Protein AF-A0A524JCZ4-F1 (afdb_monomer_lite)

Foldseek 3Di:
DDDDADPVRVVVVCVVQVNPPVLVVLQVVQVVLQVLLVVLLVVLQVVCPPLVNVLVVLLVWWWAWDDDPVFIWIQIRHDIFTWDCPDVQKTKDKADAPDKDFSDKDQLLVCLVVSCVPVSSVVSCVVFVVLSVCSRRWIKTKMKHAHNPDIKMKMKGKDQDDPDPVCVVQEDEHGDTGRRSVCVVVQWHWYCDDPRMIIIIGIDRMDIGIRIDRGHGDRDPPPPSPDDDDLDDQDDPPQDDPLDLDGPDPVVRVVSLVVSLVVLVVCCVVPNPVSLVVLLVVLAEQEFEDEDPDDQQDADQGPYVVLRPQGGQQSSQQVRRQVNSVVSLVVSCVSCVSSVSSYHYGYPGYDDD

Structure (mmCIF, N/CA/C/O backbone):
data_AF-A0A524JCZ4-F1
#
_entry.id   AF-A0A524JCZ4-F1
#
loop_
_atom_site.group_PDB
_atom_site.id
_atom_site.type_symbol
_atom_site.label_atom_id
_atom_site.label_alt_id
_atom_site.label_comp_id
_atom_site.label_asym_id
_atom_site.label_entity_id
_atom_site.label_seq_id
_atom_site.pdbx_PDB_ins_code
_atom_site.Cartn_x
_atom_site.Cartn_y
_atom_site.Cartn_z
_atom_site.occupancy
_atom_site.B_iso_or_equiv
_atom_site.auth_seq_id
_atom_site.auth_comp_id
_atom_site.auth_asym_id
_atom_site.auth_atom_id
_atom_site.pdbx_PDB_model_num
ATOM 1 N N . MET A 1 1 ? 32.811 -10.542 -4.244 1.00 25.56 1 MET A N 1
ATOM 2 C CA . MET A 1 1 ? 33.638 -9.794 -5.214 1.00 25.56 1 MET A CA 1
ATOM 3 C C . MET A 1 1 ? 33.157 -8.347 -5.189 1.00 25.56 1 MET A C 1
ATOM 5 O O . MET A 1 1 ? 32.001 -8.116 -5.507 1.00 25.56 1 MET A O 1
ATOM 9 N N . LYS A 1 2 ? 33.963 -7.409 -4.674 1.00 20.19 2 LYS A N 1
ATOM 10 C CA . LYS A 1 2 ? 33.642 -5.971 -4.649 1.00 20.19 2 LYS A CA 1
ATOM 11 C C . LYS A 1 2 ? 34.254 -5.364 -5.907 1.00 20.19 2 LYS A C 1
ATOM 13 O O . LYS A 1 2 ? 35.475 -5.312 -6.006 1.00 20.19 2 LYS A O 1
ATOM 18 N N . ILE A 1 3 ? 33.424 -4.978 -6.869 1.00 24.33 3 ILE A N 1
ATOM 19 C CA . ILE A 1 3 ? 33.886 -4.239 -8.044 1.00 24.33 3 ILE A CA 1
ATOM 20 C C . ILE A 1 3 ? 33.882 -2.765 -7.642 1.00 24.33 3 ILE A C 1
ATOM 22 O O . ILE A 1 3 ? 32.831 -2.209 -7.335 1.00 24.33 3 ILE A O 1
ATOM 26 N N . ILE A 1 4 ? 35.069 -2.170 -7.556 1.00 27.44 4 ILE A N 1
ATOM 27 C CA . ILE A 1 4 ? 35.251 -0.737 -7.322 1.00 27.44 4 ILE A CA 1
ATOM 28 C C . ILE A 1 4 ? 35.443 -0.118 -8.703 1.00 27.44 4 ILE A C 1
ATOM 30 O O . ILE A 1 4 ? 36.474 -0.335 -9.335 1.00 27.44 4 ILE A O 1
ATOM 34 N N . VAL A 1 5 ? 34.426 0.589 -9.185 1.00 30.83 5 VAL A N 1
ATOM 35 C CA . VAL A 1 5 ? 34.482 1.353 -10.436 1.00 30.83 5 VAL A CA 1
ATOM 36 C C . VAL A 1 5 ? 34.896 2.776 -10.077 1.00 30.83 5 VAL A C 1
ATOM 38 O O . VAL A 1 5 ? 34.373 3.340 -9.116 1.00 30.83 5 VAL A O 1
ATOM 41 N N . SER A 1 6 ? 35.867 3.345 -10.793 1.00 35.75 6 SER A N 1
ATOM 42 C CA . SER A 1 6 ? 36.262 4.740 -10.569 1.00 35.75 6 SER A CA 1
ATOM 43 C C . SER A 1 6 ? 35.174 5.697 -11.062 1.00 35.75 6 SER A C 1
ATOM 45 O O . SER A 1 6 ? 34.437 5.374 -11.989 1.00 35.75 6 SER A O 1
ATOM 47 N N . GLU A 1 7 ? 35.090 6.889 -10.475 1.00 38.69 7 GLU A N 1
ATOM 48 C CA . GLU A 1 7 ? 34.106 7.927 -10.833 1.00 38.69 7 GLU A CA 1
ATOM 49 C C . GLU A 1 7 ? 34.115 8.235 -12.344 1.00 38.69 7 GLU A C 1
ATOM 51 O O . GLU A 1 7 ? 33.077 8.203 -12.995 1.00 38.69 7 GLU A O 1
ATOM 56 N N . ASN A 1 8 ? 35.307 8.321 -12.944 1.00 41.50 8 ASN A N 1
ATOM 57 C CA . ASN A 1 8 ? 35.495 8.466 -14.395 1.00 41.50 8 ASN A CA 1
ATOM 58 C C . ASN A 1 8 ? 34.988 7.272 -15.232 1.00 41.50 8 ASN A C 1
ATOM 60 O O . ASN A 1 8 ? 34.578 7.441 -16.381 1.00 41.50 8 ASN A O 1
ATOM 64 N N . GLN A 1 9 ? 35.078 6.040 -14.720 1.00 40.00 9 GLN A N 1
ATOM 65 C CA . GLN A 1 9 ? 34.536 4.864 -15.411 1.00 40.00 9 GLN A CA 1
ATOM 66 C C . GLN A 1 9 ? 33.016 4.797 -15.276 1.00 40.00 9 GLN A C 1
ATOM 68 O O . GLN A 1 9 ? 32.346 4.415 -16.232 1.00 40.00 9 GLN A O 1
ATOM 73 N N . PHE A 1 10 ? 32.483 5.212 -14.127 1.00 43.81 10 PHE A N 1
ATOM 74 C CA . PHE A 1 10 ? 31.052 5.342 -13.908 1.00 43.81 10 PHE A CA 1
ATOM 75 C C . PHE A 1 10 ? 30.464 6.390 -14.860 1.00 43.81 10 PHE A C 1
ATOM 77 O O . PHE A 1 10 ? 29.577 6.056 -15.630 1.00 43.81 10 PHE A O 1
ATOM 84 N N . GLU A 1 11 ? 31.036 7.595 -14.939 1.00 44.38 11 GLU A N 1
ATOM 85 C CA . GLU A 1 11 ? 30.614 8.635 -15.893 1.00 44.38 11 GLU A CA 1
ATOM 86 C C . GLU A 1 11 ? 30.618 8.156 -17.351 1.00 44.38 11 GLU A C 1
ATOM 88 O O . GLU A 1 11 ? 29.681 8.429 -18.100 1.00 44.38 11 GLU A O 1
ATOM 93 N N . LYS A 1 12 ? 31.628 7.379 -17.761 1.00 48.09 12 LYS A N 1
ATOM 94 C 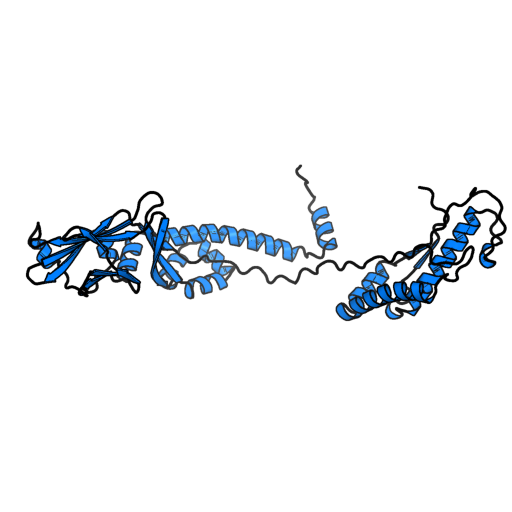CA . LYS A 1 12 ? 31.669 6.800 -19.111 1.00 48.09 12 LYS A CA 1
ATOM 95 C C . LYS A 1 12 ? 30.560 5.778 -19.349 1.00 48.09 12 LYS A C 1
ATOM 97 O O . LYS A 1 12 ? 29.949 5.813 -20.413 1.00 48.09 12 LYS A O 1
ATOM 102 N N . ILE A 1 13 ? 30.276 4.897 -18.391 1.00 46.44 13 ILE A N 1
ATOM 103 C CA . ILE A 1 13 ? 29.162 3.935 -18.491 1.00 46.44 13 ILE A CA 1
ATOM 104 C C . ILE A 1 13 ? 27.827 4.690 -18.595 1.00 46.44 13 ILE A C 1
ATOM 106 O O . ILE A 1 13 ? 27.010 4.389 -19.457 1.00 46.44 13 ILE A O 1
ATOM 110 N N . MET A 1 14 ? 27.670 5.751 -17.807 1.00 43.94 14 MET A N 1
ATOM 111 C CA . MET A 1 14 ? 26.461 6.575 -17.723 1.00 43.94 14 MET A CA 1
ATOM 112 C C . MET A 1 14 ? 26.156 7.325 -19.026 1.00 43.94 14 MET A C 1
ATOM 114 O O . MET A 1 14 ? 25.021 7.320 -19.498 1.00 43.94 14 MET A O 1
ATOM 118 N N . VAL A 1 15 ? 27.183 7.900 -19.661 1.00 48.16 15 VAL A N 1
ATOM 119 C CA . VAL A 1 15 ? 27.065 8.534 -20.987 1.00 48.16 15 VAL A CA 1
ATOM 120 C C . VAL A 1 15 ? 26.744 7.505 -22.078 1.00 48.16 15 VAL A C 1
ATOM 122 O O . VAL A 1 15 ? 26.027 7.821 -23.025 1.00 48.16 15 VAL A O 1
ATOM 125 N N . THR A 1 16 ? 27.243 6.272 -21.948 1.00 46.06 16 THR A N 1
ATOM 126 C CA . THR A 1 16 ? 27.048 5.209 -22.951 1.00 46.06 16 THR A CA 1
ATOM 127 C C . THR A 1 16 ? 25.659 4.559 -22.852 1.00 46.06 16 THR A C 1
ATOM 129 O O . THR A 1 16 ? 25.112 4.146 -23.871 1.00 46.06 16 THR A O 1
ATOM 132 N N . GLU A 1 17 ? 25.057 4.517 -21.659 1.00 47.97 17 GLU A N 1
ATOM 133 C CA . GLU A 1 17 ? 23.718 3.949 -21.410 1.00 47.97 17 GLU A CA 1
ATOM 134 C C . GLU A 1 17 ? 22.575 4.983 -21.456 1.00 47.97 17 GLU A C 1
ATOM 136 O O . GLU A 1 17 ? 21.424 4.657 -21.169 1.00 47.97 17 GLU A O 1
ATOM 141 N N . GLY A 1 18 ? 22.859 6.236 -21.831 1.00 47.59 18 GLY A N 1
ATOM 142 C CA . GLY A 1 18 ? 21.837 7.280 -21.987 1.00 47.59 18 GLY A CA 1
ATOM 143 C C . GLY A 1 18 ? 21.201 7.758 -20.674 1.00 47.59 18 GLY A C 1
ATOM 144 O O . GLY A 1 18 ? 20.192 8.462 -20.703 1.00 47.59 18 GLY A O 1
ATOM 145 N N . LEU A 1 19 ? 21.781 7.407 -19.524 1.00 50.06 19 LEU A N 1
ATOM 146 C CA . LEU A 1 19 ? 21.350 7.877 -18.210 1.00 50.06 19 LEU A CA 1
ATOM 147 C C . LEU A 1 19 ? 22.126 9.152 -17.873 1.00 50.06 19 LEU A C 1
ATOM 149 O O . LEU A 1 19 ? 23.326 9.104 -17.595 1.00 50.06 19 LEU A O 1
ATOM 153 N N . SER A 1 20 ? 21.463 10.312 -17.894 1.00 55.31 20 SER A N 1
ATOM 154 C CA . SER A 1 20 ? 22.120 11.542 -17.448 1.00 55.31 20 SER A CA 1
ATOM 155 C C . SER A 1 20 ? 22.498 11.421 -15.966 1.00 55.31 20 SER A C 1
ATOM 157 O O . SER A 1 20 ? 21.730 10.920 -15.141 1.00 55.31 20 SER A O 1
ATOM 159 N N . HIS A 1 21 ? 23.709 11.865 -15.627 1.00 52.78 21 HIS A N 1
ATOM 160 C CA . HIS A 1 21 ? 24.249 11.859 -14.263 1.00 52.78 21 HIS A CA 1
ATOM 161 C C . HIS A 1 21 ? 23.277 12.501 -13.254 1.00 52.78 21 HIS A C 1
ATOM 163 O O . HIS A 1 21 ? 23.066 11.976 -12.160 1.00 52.78 21 HIS A O 1
ATOM 169 N N . ASP A 1 22 ? 22.594 13.562 -13.684 1.00 55.44 22 ASP A N 1
ATOM 170 C CA . ASP A 1 22 ? 21.603 14.296 -12.899 1.00 55.44 22 ASP A CA 1
ATOM 171 C C . ASP A 1 22 ? 20.380 13.442 -12.524 1.00 55.44 22 ASP A C 1
ATOM 173 O O . ASP A 1 22 ? 19.909 13.510 -11.390 1.00 55.44 22 ASP A O 1
ATOM 177 N N . VAL A 1 23 ? 19.901 12.574 -13.427 1.00 56.41 23 VAL A N 1
ATOM 178 C CA . VAL A 1 23 ? 18.732 11.708 -13.179 1.00 56.41 23 VAL A CA 1
ATOM 179 C C . VAL A 1 23 ? 19.041 10.647 -12.125 1.00 56.41 23 VAL A C 1
ATOM 181 O O . VAL A 1 23 ? 18.189 10.324 -11.299 1.00 56.41 23 VAL A O 1
ATOM 184 N N . LEU A 1 24 ? 20.260 10.109 -12.105 1.00 54.56 24 LEU A N 1
ATOM 185 C CA . LEU A 1 24 ? 20.653 9.113 -11.108 1.00 54.56 24 LEU A CA 1
ATOM 186 C C . LEU A 1 24 ? 20.960 9.733 -9.744 1.00 54.56 24 LEU A C 1
ATOM 188 O O . LEU A 1 24 ? 20.595 9.146 -8.725 1.00 54.56 24 LEU A O 1
ATOM 192 N N . ILE A 1 25 ? 21.537 10.938 -9.704 1.00 62.66 25 ILE A N 1
ATOM 193 C CA . ILE A 1 25 ? 21.637 11.717 -8.460 1.00 62.66 25 ILE A CA 1
ATOM 194 C C . ILE A 1 25 ? 20.240 11.986 -7.895 1.00 62.66 25 ILE A C 1
ATOM 196 O O . ILE A 1 25 ? 20.014 11.781 -6.701 1.00 62.66 25 ILE A O 1
ATOM 200 N N . GLU A 1 26 ? 19.291 12.389 -8.741 1.00 62.12 26 GLU A N 1
ATOM 201 C CA . GLU A 1 26 ? 17.907 12.632 -8.334 1.00 62.12 26 GLU A CA 1
ATOM 202 C C . GLU A 1 26 ? 17.238 11.348 -7.813 1.00 62.12 26 GLU A C 1
ATOM 204 O O . GLU A 1 26 ? 16.614 11.362 -6.751 1.00 62.12 26 GLU A O 1
ATOM 209 N N . GLN A 1 27 ? 17.440 10.205 -8.478 1.00 60.62 27 GLN A N 1
ATOM 210 C CA . GLN A 1 27 ? 16.926 8.908 -8.022 1.00 60.62 27 GLN A CA 1
ATOM 211 C C . GLN A 1 27 ? 17.528 8.462 -6.680 1.00 60.62 27 GLN A C 1
ATOM 213 O O . GLN A 1 27 ? 16.792 7.996 -5.807 1.00 60.62 27 GLN A O 1
ATOM 218 N N . ILE A 1 28 ? 18.840 8.629 -6.478 1.00 65.19 28 ILE A N 1
ATOM 219 C CA . ILE A 1 28 ? 19.514 8.312 -5.206 1.00 65.19 28 ILE A CA 1
ATOM 220 C C . ILE A 1 28 ? 19.019 9.243 -4.093 1.00 65.19 28 ILE A C 1
ATOM 222 O O . ILE A 1 28 ? 18.743 8.787 -2.980 1.00 65.19 28 ILE A O 1
ATOM 226 N N . ALA A 1 29 ? 18.863 10.537 -4.382 1.00 67.56 29 ALA A N 1
ATOM 227 C CA . ALA A 1 29 ? 18.330 11.506 -3.433 1.00 67.56 29 ALA A CA 1
ATOM 228 C C . ALA A 1 29 ? 16.897 11.148 -3.011 1.00 67.56 29 ALA A C 1
ATOM 230 O O . ALA A 1 29 ? 16.602 11.134 -1.818 1.00 67.56 29 ALA A O 1
ATOM 231 N N . VAL A 1 30 ? 16.037 10.768 -3.961 1.00 67.75 30 VAL A N 1
ATOM 232 C CA . VAL A 1 30 ? 14.655 10.346 -3.688 1.00 67.75 30 VAL A CA 1
ATOM 233 C C . VAL A 1 30 ? 14.610 9.038 -2.894 1.00 67.75 30 VAL A C 1
ATOM 235 O O . VAL A 1 30 ? 13.791 8.905 -1.986 1.00 67.75 30 VAL A O 1
ATOM 238 N N . ALA A 1 31 ? 15.501 8.082 -3.168 1.00 67.56 31 ALA A N 1
ATOM 239 C CA . ALA A 1 31 ? 15.597 6.850 -2.383 1.00 67.56 31 ALA A CA 1
ATOM 240 C C . ALA A 1 31 ? 16.011 7.127 -0.924 1.00 67.56 31 ALA A C 1
ATOM 242 O O . ALA A 1 31 ? 15.436 6.566 0.013 1.00 67.56 31 ALA A O 1
ATOM 243 N N . ASN A 1 32 ? 16.967 8.035 -0.712 1.00 76.12 32 ASN A N 1
ATOM 244 C CA . ASN A 1 32 ? 17.370 8.468 0.627 1.00 76.12 32 ASN A CA 1
ATOM 245 C C . ASN A 1 32 ? 16.236 9.203 1.356 1.00 76.12 32 ASN A C 1
ATOM 247 O O . ASN A 1 32 ? 15.977 8.933 2.530 1.00 76.12 32 ASN A O 1
ATOM 251 N N . ASP A 1 33 ? 15.511 10.064 0.647 1.00 78.69 33 ASP A N 1
ATOM 252 C CA . ASP A 1 33 ? 14.338 10.773 1.156 1.00 78.69 33 ASP A CA 1
ATOM 253 C C . ASP A 1 33 ? 13.200 9.806 1.533 1.00 78.69 33 ASP A C 1
ATOM 255 O O . ASP A 1 33 ? 12.560 9.966 2.574 1.00 78.69 33 ASP A O 1
ATOM 259 N N . GLN A 1 34 ? 12.973 8.749 0.746 1.00 76.50 34 GLN A N 1
ATOM 260 C CA . GLN A 1 34 ? 12.021 7.689 1.092 1.00 76.50 34 GLN A CA 1
ATOM 261 C C . GLN A 1 34 ? 12.422 6.950 2.374 1.00 76.50 34 GLN A C 1
ATOM 263 O O . GLN A 1 34 ? 11.565 6.678 3.217 1.00 76.50 34 GLN A O 1
ATOM 268 N N . ASN A 1 35 ? 13.711 6.658 2.560 1.00 74.69 35 ASN A N 1
ATOM 269 C CA . ASN A 1 35 ? 14.203 6.036 3.791 1.00 74.69 35 ASN A CA 1
ATOM 270 C C . ASN A 1 35 ? 14.028 6.962 5.006 1.00 74.69 35 ASN A C 1
ATOM 272 O O . ASN A 1 35 ? 13.577 6.512 6.061 1.00 74.69 35 ASN A O 1
ATOM 276 N N . ALA A 1 36 ? 14.299 8.261 4.853 1.00 77.62 36 ALA A N 1
ATOM 277 C CA . ALA A 1 36 ? 14.039 9.256 5.893 1.00 77.62 36 ALA A CA 1
ATOM 278 C C . ALA A 1 36 ? 12.539 9.358 6.231 1.00 77.62 36 ALA A C 1
ATOM 280 O O . ALA A 1 36 ? 12.166 9.442 7.403 1.00 77.62 36 ALA A O 1
ATOM 281 N N . LEU A 1 37 ? 11.659 9.260 5.227 1.00 76.50 37 LEU A N 1
ATOM 282 C CA . LEU A 1 37 ? 10.211 9.216 5.437 1.00 76.50 37 LEU A CA 1
ATOM 283 C C . LEU A 1 37 ? 9.753 8.002 6.244 1.00 76.50 37 LEU A C 1
ATOM 285 O O . LEU A 1 37 ? 8.832 8.138 7.045 1.00 76.50 37 LEU A O 1
ATOM 289 N N . ILE A 1 38 ? 10.378 6.833 6.080 1.00 74.06 38 ILE A N 1
ATOM 290 C CA . ILE A 1 38 ? 10.048 5.647 6.888 1.00 74.06 38 ILE A CA 1
ATOM 291 C C . ILE A 1 38 ? 10.319 5.923 8.373 1.00 74.06 38 ILE A C 1
ATOM 293 O O . ILE A 1 38 ? 9.487 5.604 9.223 1.00 74.06 38 ILE A O 1
ATOM 297 N N . VAL A 1 39 ? 11.447 6.563 8.688 1.00 69.44 39 VAL A N 1
ATOM 298 C CA . VAL A 1 39 ? 11.786 6.958 10.064 1.00 69.44 39 VAL A CA 1
ATOM 299 C C . VAL A 1 39 ? 10.799 8.007 10.590 1.00 69.44 39 VAL A C 1
ATOM 301 O O . VAL A 1 39 ? 10.312 7.896 11.716 1.00 69.44 39 VAL A O 1
ATOM 304 N N . ASN A 1 40 ? 10.424 8.988 9.766 1.00 76.75 40 ASN A N 1
ATOM 305 C CA . ASN A 1 40 ? 9.419 9.987 10.137 1.00 76.75 40 ASN A CA 1
ATOM 306 C C . ASN A 1 40 ? 8.033 9.362 10.355 1.00 76.75 40 ASN A C 1
ATOM 308 O O . ASN A 1 40 ? 7.330 9.751 11.284 1.00 76.75 40 ASN A O 1
ATOM 312 N N . GLN A 1 41 ? 7.660 8.346 9.574 1.00 79.81 41 GLN A N 1
ATOM 313 C CA . GLN A 1 41 ? 6.412 7.605 9.753 1.00 79.81 41 GLN A CA 1
ATOM 314 C C . GLN A 1 41 ? 6.363 6.908 11.116 1.00 79.81 41 GLN A C 1
ATOM 316 O O . GLN A 1 41 ? 5.321 6.911 11.764 1.00 79.81 41 GLN A O 1
ATOM 321 N N . GLN A 1 42 ? 7.481 6.346 11.585 1.00 79.25 42 GLN A N 1
ATOM 322 C CA . GLN A 1 42 ? 7.549 5.747 12.920 1.00 79.25 42 GLN A CA 1
ATOM 323 C C . GLN A 1 42 ? 7.334 6.790 14.019 1.00 79.25 42 GLN A C 1
ATOM 325 O O . GLN A 1 42 ? 6.589 6.524 14.958 1.00 79.25 42 GLN A O 1
ATOM 330 N N . LYS A 1 43 ? 7.915 7.988 13.885 1.00 80.25 43 LYS A N 1
ATOM 331 C CA . LYS A 1 43 ? 7.697 9.092 14.836 1.00 80.25 43 LYS A CA 1
ATOM 332 C C . LYS A 1 43 ? 6.249 9.588 14.829 1.00 80.25 43 LYS A C 1
ATOM 334 O O . LYS A 1 43 ? 5.690 9.841 15.891 1.00 80.25 43 LYS A O 1
ATOM 339 N N . ILE A 1 44 ? 5.628 9.683 13.651 1.00 79.81 44 ILE A N 1
ATOM 340 C CA . ILE A 1 44 ? 4.200 10.010 13.523 1.00 79.81 44 ILE A CA 1
ATOM 341 C C . ILE A 1 44 ? 3.358 8.936 14.217 1.00 79.81 44 ILE A C 1
ATOM 343 O O . ILE A 1 44 ? 2.488 9.269 15.012 1.00 79.81 44 ILE A O 1
ATOM 347 N N . ASN A 1 45 ? 3.646 7.654 13.983 1.00 79.50 45 ASN A N 1
ATOM 348 C CA . ASN A 1 45 ? 2.928 6.563 14.639 1.00 79.50 45 ASN A CA 1
ATOM 349 C C . ASN A 1 45 ? 3.109 6.607 16.166 1.00 79.50 45 ASN A C 1
ATOM 351 O O . ASN A 1 45 ? 2.126 6.504 16.883 1.00 79.50 45 ASN A O 1
ATOM 355 N N . GLN A 1 46 ? 4.321 6.856 16.672 1.00 79.81 46 GLN A N 1
ATOM 356 C CA . GLN A 1 46 ? 4.569 7.025 18.113 1.00 79.81 46 GLN A CA 1
ATOM 357 C C . GLN A 1 46 ? 3.767 8.182 18.714 1.00 79.81 46 GLN A C 1
ATOM 359 O O . GLN A 1 46 ? 3.252 8.067 19.822 1.00 79.81 46 GLN A O 1
ATOM 364 N N . LEU A 1 47 ? 3.647 9.291 17.984 1.00 79.69 47 LEU A N 1
ATOM 365 C CA . LEU A 1 47 ? 2.854 10.440 18.404 1.00 79.69 47 LEU A CA 1
ATOM 366 C C . LEU A 1 47 ? 1.355 10.115 18.475 1.00 79.69 47 LEU A C 1
ATOM 368 O O . LEU A 1 47 ? 0.656 10.670 19.324 1.00 79.69 47 LEU A O 1
ATOM 372 N N . LEU A 1 48 ? 0.878 9.226 17.602 1.00 74.75 48 LEU A N 1
ATOM 373 C CA . LEU A 1 48 ? -0.498 8.724 17.590 1.00 74.75 48 LEU A CA 1
ATOM 374 C C . LEU A 1 48 ? -0.749 7.661 18.669 1.00 74.75 48 LEU A C 1
ATOM 376 O O . LEU A 1 48 ? -1.867 7.574 19.164 1.00 74.75 48 LEU A O 1
ATOM 380 N N . SER A 1 49 ? 0.282 6.913 19.066 1.00 74.31 49 SER A N 1
ATOM 381 C CA . SER A 1 49 ? 0.253 5.926 20.156 1.00 74.31 49 SER A CA 1
ATOM 382 C C . SER A 1 49 ? 0.373 6.537 21.563 1.00 74.31 49 SER A C 1
ATOM 384 O O . SER A 1 49 ? 0.589 5.808 22.528 1.00 74.31 49 SER A O 1
ATOM 386 N N . ASP A 1 50 ? 0.273 7.864 21.722 1.00 82.12 50 ASP A N 1
ATOM 387 C CA . ASP A 1 50 ? 0.155 8.481 23.050 1.00 82.12 50 ASP A CA 1
ATOM 388 C C . ASP A 1 50 ? -1.178 8.044 23.692 1.00 82.12 50 ASP A C 1
ATOM 390 O O . ASP A 1 50 ? -2.234 8.389 23.151 1.00 82.12 50 ASP A O 1
ATOM 394 N N . PRO A 1 51 ? -1.175 7.366 24.858 1.00 79.94 51 PRO A N 1
ATOM 395 C CA . PRO A 1 51 ? -2.391 6.816 25.462 1.00 79.94 51 PRO A CA 1
ATOM 396 C C . PRO A 1 51 ? -3.499 7.847 25.706 1.00 79.94 51 PRO A C 1
ATOM 398 O O . PRO A 1 51 ? -4.685 7.527 25.623 1.00 79.94 51 PRO A O 1
ATOM 401 N N . LYS A 1 52 ? -3.145 9.108 25.999 1.00 82.00 52 LYS A N 1
ATOM 402 C CA . LYS A 1 52 ? -4.145 10.168 26.204 1.00 82.00 52 LYS A CA 1
ATOM 403 C C . LYS A 1 52 ? -4.822 10.551 24.896 1.00 82.00 52 LYS A C 1
ATOM 405 O O . LYS A 1 52 ? -6.024 10.814 24.886 1.00 82.00 52 LYS A O 1
ATOM 410 N N . LYS A 1 53 ? -4.055 10.594 23.806 1.00 79.19 53 LYS A N 1
ATOM 411 C CA . LYS A 1 53 ? -4.580 10.902 22.473 1.00 79.19 53 LYS A CA 1
ATOM 412 C C . LYS A 1 53 ? -5.374 9.734 21.934 1.00 79.19 53 LYS A C 1
ATOM 414 O O . LYS A 1 53 ? -6.477 9.945 21.448 1.00 79.19 53 LYS A O 1
ATOM 419 N N . GLU A 1 54 ? -4.853 8.522 22.083 1.00 81.38 54 GLU A N 1
ATOM 420 C CA . GLU A 1 54 ? -5.553 7.302 21.713 1.00 81.38 54 GLU A CA 1
ATOM 421 C C . GLU A 1 54 ? -6.921 7.244 22.391 1.00 81.38 54 GLU A C 1
ATOM 423 O O . GLU A 1 54 ? -7.935 7.158 21.700 1.00 81.38 54 GLU A O 1
ATOM 428 N N . LYS A 1 55 ? -6.976 7.443 23.716 1.00 86.12 55 LYS A N 1
ATOM 429 C CA . LYS A 1 55 ? -8.247 7.536 24.439 1.00 86.12 55 LYS A CA 1
ATOM 430 C C . LYS A 1 55 ? -9.151 8.630 23.870 1.00 86.12 55 LYS A C 1
ATOM 432 O O . LYS A 1 55 ? -10.293 8.337 23.544 1.00 86.12 55 LYS A O 1
ATOM 437 N N . ALA A 1 56 ? -8.662 9.863 23.720 1.00 83.25 56 ALA A N 1
ATOM 438 C CA . ALA A 1 56 ? -9.475 10.977 23.221 1.00 83.25 56 ALA A CA 1
ATOM 439 C C . ALA A 1 56 ? -10.047 10.721 21.813 1.00 83.25 56 ALA A C 1
ATOM 441 O O . ALA A 1 56 ? -11.147 11.162 21.485 1.00 83.25 56 ALA A O 1
ATOM 442 N N . LEU A 1 57 ? -9.313 9.990 20.975 1.00 80.62 57 LEU A N 1
ATOM 443 C CA . LEU A 1 57 ? -9.746 9.616 19.632 1.00 80.62 57 LEU A CA 1
ATOM 444 C C . LEU A 1 57 ? -10.768 8.485 19.663 1.00 80.62 57 LEU A C 1
ATOM 446 O O . LEU A 1 57 ? -11.770 8.542 18.949 1.00 80.62 57 LEU A O 1
ATOM 450 N N . LEU A 1 58 ? -10.541 7.486 20.516 1.00 86.00 58 LEU A N 1
ATOM 451 C CA . LEU A 1 58 ? -11.504 6.426 20.778 1.00 86.00 58 LEU A CA 1
ATOM 452 C C . LEU A 1 58 ? -12.773 6.974 21.449 1.00 86.00 58 LEU A C 1
ATOM 454 O O . LEU A 1 58 ? -13.848 6.442 21.205 1.00 86.00 58 LEU A O 1
ATOM 458 N N . ASP A 1 59 ? -12.705 8.057 22.225 1.00 89.62 59 ASP A N 1
ATOM 459 C CA . ASP A 1 59 ? -13.882 8.712 22.814 1.00 89.62 59 ASP A CA 1
ATOM 460 C C . ASP A 1 59 ? -14.816 9.310 21.748 1.00 89.62 59 ASP A C 1
ATOM 462 O O . ASP A 1 59 ? -16.020 9.426 21.969 1.00 89.62 59 ASP A O 1
ATOM 466 N N . GLY A 1 60 ? -14.289 9.628 20.560 1.00 85.62 60 GLY A N 1
ATOM 467 C CA . GLY A 1 60 ? -15.092 9.997 19.391 1.00 85.62 60 GLY A CA 1
ATOM 468 C C . GLY A 1 60 ? -15.835 8.818 18.743 1.00 85.62 60 GLY A C 1
ATOM 469 O O . GLY A 1 60 ? -16.653 9.024 17.844 1.00 85.62 60 GLY A O 1
ATOM 470 N N . ILE A 1 61 ? -15.560 7.583 19.172 1.00 88.88 61 ILE A N 1
ATOM 471 C CA . ILE A 1 61 ? -16.188 6.354 18.685 1.00 88.88 61 ILE A CA 1
ATOM 472 C C . ILE A 1 61 ? -17.153 5.854 19.754 1.00 88.88 61 ILE A C 1
ATOM 474 O O . ILE A 1 61 ? -16.786 5.678 20.909 1.00 88.88 61 ILE A O 1
ATOM 478 N N . ASN A 1 62 ? -18.387 5.557 19.359 1.00 92.31 62 ASN A N 1
ATOM 479 C CA . ASN A 1 62 ? -19.385 5.055 20.296 1.00 92.31 62 ASN A CA 1
ATOM 480 C C . ASN A 1 62 ? -19.391 3.524 20.348 1.00 92.31 62 ASN A C 1
ATOM 482 O O . ASN A 1 62 ? -19.383 2.865 19.305 1.00 92.31 62 ASN A O 1
ATOM 486 N N . ILE A 1 63 ? -19.502 2.978 21.557 1.00 94.50 63 ILE A N 1
ATOM 487 C CA . ILE A 1 63 ? -19.910 1.605 21.838 1.00 94.50 63 ILE A CA 1
ATOM 488 C C . ILE A 1 63 ? -21.361 1.607 22.335 1.00 94.50 63 ILE A C 1
ATOM 490 O O . ILE A 1 63 ? -21.756 2.426 23.165 1.00 94.50 63 ILE A O 1
ATOM 494 N N . GLN A 1 64 ? -22.186 0.729 21.773 1.00 95.69 64 GLN A N 1
ATOM 495 C CA . GLN A 1 64 ? -23.619 0.645 22.047 1.00 95.69 64 GLN A CA 1
ATOM 496 C C . GLN A 1 64 ? -24.055 -0.807 22.140 1.00 95.69 64 GLN A C 1
ATOM 498 O O . GLN A 1 64 ? -23.638 -1.652 21.349 1.00 95.69 64 GLN A O 1
ATOM 503 N N . LEU A 1 65 ? -24.965 -1.087 23.067 1.00 96.75 65 LEU A N 1
ATOM 504 C CA . LEU A 1 65 ? -25.626 -2.378 23.148 1.00 96.75 65 LEU A CA 1
ATOM 505 C C . LEU A 1 65 ? -27.039 -2.277 22.575 1.00 96.75 65 LEU A C 1
ATOM 507 O O . LEU A 1 65 ? -27.827 -1.422 22.981 1.00 96.75 65 LEU A O 1
ATOM 511 N N .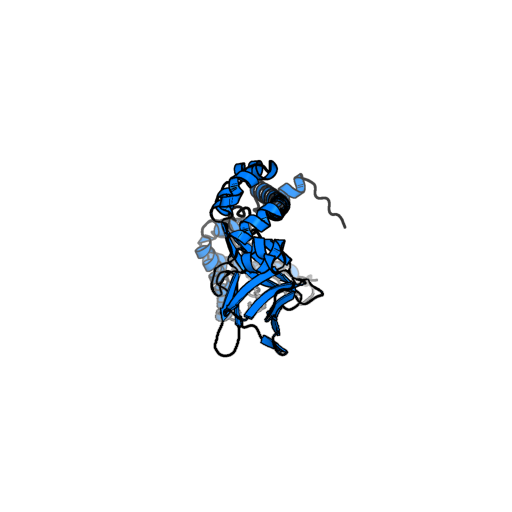 HIS A 1 66 ? -27.380 -3.182 21.663 1.00 94.69 66 HIS A N 1
ATOM 512 C CA . HIS A 1 66 ? -28.732 -3.343 21.144 1.00 94.69 66 HIS A CA 1
ATOM 513 C C . HIS A 1 66 ? -29.292 -4.694 21.574 1.00 94.69 66 HIS A C 1
ATOM 515 O O . HIS A 1 66 ? -28.651 -5.730 21.407 1.00 94.69 66 HIS A O 1
ATOM 521 N N . ARG A 1 67 ? -30.519 -4.695 22.090 1.00 91.25 67 ARG A N 1
ATOM 522 C CA . ARG A 1 67 ? -31.264 -5.919 22.387 1.00 91.25 67 ARG A CA 1
ATOM 523 C C . ARG A 1 67 ? -32.154 -6.283 21.200 1.00 91.25 67 ARG A C 1
ATOM 525 O O . ARG A 1 67 ? -32.905 -5.441 20.712 1.00 91.25 67 ARG A O 1
ATOM 532 N N . THR A 1 68 ? -32.076 -7.535 20.768 1.00 87.25 68 THR A N 1
ATOM 533 C CA . THR A 1 68 ? -33.002 -8.161 19.812 1.00 87.25 68 THR A CA 1
ATOM 534 C C . THR A 1 68 ? -33.842 -9.217 20.546 1.00 87.25 68 THR A C 1
ATOM 536 O O . THR A 1 68 ? -33.530 -9.528 21.700 1.00 87.25 68 THR A O 1
ATOM 539 N N . PRO A 1 69 ? -34.908 -9.767 19.936 1.00 82.81 69 PRO A N 1
ATOM 540 C CA . PRO A 1 69 ? -35.705 -10.818 20.573 1.00 82.81 69 PRO A CA 1
ATOM 541 C C . PRO A 1 69 ? -34.889 -12.064 20.946 1.00 82.81 69 PRO A C 1
ATOM 543 O O . PRO A 1 69 ? -35.161 -12.687 21.967 1.00 82.81 69 PRO A O 1
ATOM 546 N N . GLU A 1 70 ? -33.872 -12.400 20.149 1.00 83.38 70 GLU A N 1
ATOM 547 C CA . GLU A 1 70 ? -33.123 -13.657 20.278 1.00 83.38 70 GLU A CA 1
ATOM 548 C C . GLU A 1 70 ? -31.737 -13.483 20.917 1.00 83.38 70 GLU A C 1
ATOM 550 O O . GLU A 1 70 ? -31.201 -14.423 21.503 1.00 83.38 70 GLU A O 1
ATOM 555 N N . THR A 1 71 ? -31.134 -12.293 20.819 1.00 92.06 71 THR A N 1
ATOM 556 C CA . THR A 1 71 ? -29.774 -12.040 21.320 1.00 92.06 71 THR A CA 1
ATOM 557 C C . THR A 1 71 ? -29.467 -10.548 21.532 1.00 92.06 71 THR A C 1
ATOM 559 O O . THR A 1 71 ? -30.317 -9.673 21.349 1.00 92.06 71 THR A O 1
ATOM 562 N N . PHE A 1 72 ? -28.225 -10.239 21.889 1.00 95.31 72 PHE A N 1
ATOM 563 C CA . PHE A 1 72 ? -27.664 -8.896 21.915 1.00 95.31 72 PHE A CA 1
ATOM 564 C C . PHE A 1 72 ? -26.775 -8.649 20.698 1.00 95.31 72 PHE A C 1
ATOM 566 O O . PHE A 1 72 ? -26.147 -9.559 20.161 1.00 95.31 72 PHE A O 1
ATOM 573 N N . VAL A 1 73 ? -26.706 -7.395 20.273 1.00 96.69 73 VAL A N 1
ATOM 574 C CA . VAL A 1 73 ? -25.797 -6.927 19.231 1.00 96.69 73 VAL A CA 1
ATOM 575 C C . VAL A 1 73 ? -24.963 -5.806 19.827 1.00 96.69 73 VAL A C 1
ATOM 577 O O . VAL A 1 73 ? -25.502 -4.776 20.233 1.00 96.69 73 VAL A O 1
ATOM 580 N N . LEU A 1 74 ? -23.652 -6.017 19.874 1.00 95.75 74 LEU A N 1
ATOM 581 C CA . LEU A 1 74 ? -22.693 -4.983 20.222 1.00 95.75 74 LEU A CA 1
ATOM 582 C C . LEU A 1 74 ? -22.410 -4.149 18.974 1.00 95.75 74 LEU A C 1
ATOM 584 O O . LEU A 1 74 ? -22.031 -4.691 17.940 1.00 95.75 74 LEU A O 1
ATOM 588 N N . GLN A 1 75 ? -22.593 -2.840 19.049 1.00 94.88 75 GLN A N 1
ATOM 589 C CA . GLN A 1 75 ? -22.241 -1.922 17.978 1.00 94.88 75 GLN A CA 1
ATOM 590 C C . GLN A 1 75 ? -21.039 -1.079 18.406 1.00 94.88 75 GLN A C 1
ATOM 592 O O . GLN A 1 75 ? -21.061 -0.473 19.472 1.00 94.88 75 GLN A O 1
ATOM 597 N N . ILE A 1 76 ? -20.002 -1.038 17.568 1.00 92.19 76 ILE A N 1
ATOM 598 C CA . ILE A 1 76 ? -18.813 -0.196 17.749 1.00 92.19 76 ILE A CA 1
ATOM 599 C C . ILE A 1 76 ? -18.672 0.662 16.493 1.00 92.19 76 ILE A C 1
ATOM 601 O O . ILE A 1 76 ? -18.473 0.141 15.390 1.00 92.19 76 ILE A O 1
ATOM 605 N N . GLY A 1 77 ? -18.832 1.976 16.644 1.00 88.19 77 GLY A N 1
ATOM 606 C CA . GLY A 1 77 ? -18.956 2.891 15.514 1.00 88.19 77 GLY A CA 1
ATOM 607 C C . GLY A 1 77 ? -20.117 2.470 14.605 1.00 88.19 77 GLY A C 1
ATOM 608 O O . GLY A 1 77 ? -21.276 2.447 15.024 1.00 88.19 77 GLY A O 1
ATOM 609 N N . GLN A 1 78 ? -19.803 2.112 13.358 1.00 86.50 78 GLN A N 1
ATOM 610 C CA . GLN A 1 78 ? -20.785 1.616 12.382 1.00 86.50 78 GLN A CA 1
ATOM 611 C C . GLN A 1 78 ? -20.885 0.083 12.320 1.00 86.50 78 GLN A C 1
ATOM 613 O O . GLN A 1 78 ? -21.803 -0.448 11.691 1.00 86.50 78 GLN A O 1
ATOM 618 N N . LYS A 1 79 ? -19.956 -0.650 12.945 1.00 90.19 79 LYS A N 1
ATOM 619 C CA . LYS A 1 79 ? -19.910 -2.115 12.869 1.00 90.19 79 LYS A CA 1
ATOM 620 C C . LYS A 1 79 ? -20.784 -2.746 13.938 1.00 90.19 79 LYS A C 1
ATOM 622 O O . LYS A 1 79 ? -20.781 -2.312 15.085 1.00 90.19 79 LYS A O 1
ATOM 627 N N . LYS A 1 80 ? -21.507 -3.796 13.553 1.00 92.81 80 LYS A N 1
ATOM 628 C CA . LYS A 1 80 ? -22.408 -4.557 14.420 1.00 92.81 80 LYS A CA 1
ATOM 629 C C . LYS A 1 80 ? -21.892 -5.978 14.585 1.00 92.81 80 LYS A C 1
ATOM 631 O O . LYS A 1 80 ? -21.611 -6.653 13.599 1.00 92.81 80 LYS A O 1
ATOM 636 N N . PHE A 1 81 ? -21.835 -6.427 15.827 1.00 94.00 81 PHE A N 1
ATOM 637 C CA . PHE A 1 81 ? -21.338 -7.727 16.240 1.00 94.00 81 PHE A CA 1
ATOM 638 C C . PHE A 1 81 ? -22.446 -8.455 17.002 1.00 94.00 81 PHE A C 1
ATOM 640 O O . PHE A 1 81 ? -22.709 -8.138 18.167 1.00 94.00 81 PHE A O 1
ATOM 647 N N . PRO A 1 82 ? -23.138 -9.409 16.360 1.00 95.50 82 PRO A N 1
ATOM 648 C CA . PRO A 1 82 ? -24.071 -10.279 17.056 1.00 95.50 82 PRO A CA 1
ATOM 649 C C . PRO A 1 82 ? -23.331 -11.042 18.154 1.00 95.50 82 PRO A C 1
ATOM 651 O O . PRO A 1 82 ? -22.357 -11.747 17.884 1.00 95.50 82 PRO A O 1
ATOM 654 N N . MET A 1 83 ? -23.783 -10.894 19.395 1.00 96.88 83 MET A N 1
ATOM 655 C CA . MET A 1 83 ? -23.212 -11.620 20.519 1.00 96.88 83 MET A CA 1
ATOM 656 C C . MET A 1 83 ? -23.785 -13.038 20.532 1.00 96.88 83 MET A C 1
ATOM 658 O O . MET A 1 83 ? -24.986 -13.241 20.342 1.00 96.88 83 MET A O 1
ATOM 662 N N . LYS A 1 84 ? -22.936 -14.039 20.758 1.00 96.38 84 LYS A N 1
ATOM 663 C CA . LYS A 1 84 ? -23.358 -15.434 20.904 1.00 96.38 84 LYS A CA 1
ATOM 664 C C . LYS A 1 84 ? -23.626 -15.727 22.370 1.00 96.38 84 LYS A C 1
ATOM 666 O O . LYS A 1 84 ? -22.813 -15.381 23.222 1.00 96.38 84 LYS A O 1
ATOM 671 N N . LYS A 1 85 ? -24.749 -16.378 22.667 1.00 95.69 85 LYS A N 1
ATOM 672 C CA . LYS A 1 85 ? -25.018 -16.896 24.010 1.00 95.69 85 LYS A CA 1
ATOM 673 C C . LYS A 1 85 ? -24.032 -18.025 24.303 1.00 95.69 85 LYS A C 1
ATOM 675 O O . LYS A 1 85 ? -24.021 -19.021 23.588 1.00 95.69 85 LYS A O 1
ATOM 680 N N . MET A 1 86 ? -23.222 -17.858 25.340 1.00 94.31 86 MET A N 1
ATOM 681 C CA . MET A 1 86 ? -22.230 -18.854 25.752 1.00 94.31 86 MET A CA 1
ATOM 682 C C . MET A 1 86 ? -22.853 -19.816 26.759 1.00 94.31 86 MET A C 1
ATOM 684 O O . MET A 1 86 ? -22.853 -21.027 26.571 1.00 94.31 86 MET A O 1
ATOM 688 N N . VAL A 1 87 ? -23.460 -19.246 27.797 1.00 92.56 87 VAL A N 1
ATOM 689 C CA . VAL A 1 87 ? -24.264 -19.938 28.807 1.00 92.56 87 VAL A CA 1
ATOM 690 C C . VAL A 1 87 ? -25.427 -19.030 29.211 1.00 92.56 87 VAL A C 1
ATOM 692 O O . VAL A 1 87 ? -25.595 -17.929 28.679 1.00 92.56 87 VAL A O 1
ATOM 695 N N . GLN A 1 88 ? -26.285 -19.480 30.123 1.00 92.12 88 GLN A N 1
ATOM 696 C CA . GLN A 1 88 ? -27.362 -18.635 30.632 1.00 92.12 88 GLN A CA 1
ATOM 697 C C . GLN A 1 88 ? -26.799 -17.341 31.241 1.00 92.12 88 GLN A C 1
ATOM 699 O O . GLN A 1 88 ? -25.904 -17.382 32.075 1.00 92.12 88 GLN A O 1
ATOM 704 N N . GLY A 1 89 ? -27.315 -16.196 30.784 1.00 93.00 89 GLY A N 1
ATOM 705 C CA . GLY A 1 89 ? -26.898 -14.874 31.259 1.00 93.00 89 GLY A CA 1
ATOM 706 C C . GLY A 1 89 ? -25.565 -14.358 30.706 1.00 93.00 89 GLY A C 1
ATOM 707 O O . GLY A 1 89 ? -25.241 -13.210 30.977 1.00 93.00 89 GLY A O 1
ATOM 708 N N . ILE A 1 90 ? -24.819 -15.132 29.906 1.00 96.44 90 ILE A N 1
ATOM 709 C CA . ILE A 1 90 ? -23.518 -14.707 29.365 1.00 96.44 90 ILE A CA 1
ATOM 710 C C . ILE A 1 90 ? -23.533 -14.748 27.840 1.00 96.44 90 ILE A C 1
ATOM 712 O O . ILE A 1 90 ? -23.781 -15.793 27.232 1.00 96.44 90 ILE A O 1
ATOM 716 N N . TYR A 1 91 ? -23.208 -13.613 27.228 1.00 97.56 91 TYR A N 1
ATOM 717 C CA . TYR A 1 91 ? -23.099 -13.447 25.783 1.00 97.56 91 TYR A CA 1
ATOM 718 C C . TYR A 1 91 ? -21.710 -12.926 25.431 1.00 97.56 91 TYR A C 1
ATOM 720 O O . TYR A 1 91 ? -21.160 -12.110 26.166 1.00 97.56 91 TYR A O 1
ATOM 728 N N . ALA A 1 92 ? -21.137 -13.363 24.313 1.00 97.06 92 ALA A N 1
ATOM 729 C CA . ALA A 1 92 ? -19.808 -12.923 23.910 1.00 97.06 92 ALA A CA 1
ATOM 730 C C . ALA A 1 92 ? -19.665 -12.713 22.401 1.00 97.06 92 ALA A C 1
ATOM 732 O O . ALA A 1 92 ? -20.318 -13.372 21.588 1.00 97.06 92 ALA A O 1
ATOM 733 N N . VAL A 1 93 ? -18.765 -11.805 22.041 1.00 95.62 93 VAL A N 1
ATOM 734 C CA . VAL A 1 93 ? -18.167 -11.691 20.708 1.00 95.62 93 VAL A CA 1
ATOM 735 C C . VAL A 1 93 ? -16.712 -12.102 20.858 1.00 95.62 93 VAL A C 1
ATOM 737 O O . VAL A 1 93 ? -16.014 -11.534 21.694 1.00 95.62 93 VAL A O 1
ATOM 740 N N . ILE A 1 94 ? -16.270 -13.079 20.067 1.00 93.94 94 ILE A N 1
ATOM 741 C CA . ILE A 1 94 ? -14.885 -13.556 20.061 1.00 93.94 94 ILE A CA 1
ATOM 742 C C . ILE A 1 94 ? -14.198 -13.040 18.802 1.00 93.94 94 ILE A C 1
ATOM 744 O O . ILE A 1 94 ? -14.734 -13.185 17.702 1.00 93.94 94 ILE A O 1
ATOM 748 N N . ILE A 1 95 ? -13.024 -12.448 18.982 1.00 91.38 95 ILE A N 1
ATOM 749 C CA . ILE A 1 95 ? -12.152 -11.942 17.926 1.00 91.38 95 ILE A CA 1
ATOM 750 C C . ILE A 1 95 ? -10.949 -12.890 17.856 1.00 91.38 95 ILE A C 1
ATOM 752 O O . ILE A 1 95 ? -10.226 -13.019 18.850 1.00 91.38 95 ILE A O 1
ATOM 756 N N . PRO A 1 96 ? -10.754 -13.608 16.735 1.00 89.31 96 PRO A N 1
ATOM 757 C CA . PRO A 1 96 ? -9.642 -14.541 16.592 1.00 89.31 96 PRO A CA 1
ATOM 758 C C . PRO A 1 96 ? -8.277 -13.867 16.766 1.00 89.31 96 PRO A C 1
ATOM 760 O O . PRO A 1 96 ? -8.118 -12.676 16.504 1.00 89.31 96 PRO A O 1
ATOM 763 N N . ALA A 1 97 ? -7.281 -14.647 17.187 1.00 90.00 97 ALA A N 1
ATOM 764 C CA . ALA A 1 97 ? -5.916 -14.161 17.376 1.00 90.00 97 ALA A CA 1
ATOM 765 C C . ALA A 1 97 ? -5.348 -13.573 16.074 1.00 90.00 97 ALA A C 1
ATOM 767 O O . ALA A 1 97 ? -5.477 -14.172 15.004 1.00 90.00 97 ALA A O 1
ATOM 768 N N . GLY A 1 98 ? -4.722 -12.398 16.165 1.00 83.50 98 GLY A N 1
ATOM 769 C CA . GLY A 1 98 ? -4.174 -11.677 15.013 1.00 83.50 98 GLY A CA 1
ATOM 770 C C . GLY A 1 98 ? -5.214 -11.109 14.037 1.00 83.50 98 GLY A C 1
ATOM 771 O O . GLY A 1 98 ? -4.828 -10.427 13.086 1.00 83.50 98 GLY A O 1
ATOM 772 N N . GLU A 1 99 ? -6.510 -11.342 14.261 1.00 85.69 99 GLU A N 1
ATOM 773 C CA . GLU A 1 99 ? -7.569 -10.664 13.526 1.00 85.69 99 GLU A CA 1
ATOM 774 C C . GLU A 1 99 ? -7.925 -9.339 14.195 1.00 85.69 99 GLU A C 1
ATOM 776 O O . GLU A 1 99 ? -7.880 -9.168 15.417 1.00 85.69 99 GLU A O 1
ATOM 781 N N . GLY A 1 100 ? -8.305 -8.377 13.363 1.00 84.56 100 GLY A N 1
ATOM 782 C CA . GLY A 1 100 ? -8.754 -7.083 13.826 1.00 84.56 100 GLY A CA 1
ATOM 783 C C . GLY A 1 100 ? -9.687 -6.418 12.837 1.00 84.56 100 GLY A C 1
ATOM 784 O O . GLY A 1 100 ? -9.860 -6.849 11.697 1.00 84.56 100 GLY A O 1
ATOM 785 N N . PHE A 1 101 ? -10.304 -5.337 13.284 1.00 86.06 101 PHE A N 1
ATOM 786 C CA . PHE A 1 101 ? -11.213 -4.560 12.471 1.00 86.06 101 PHE A CA 1
ATOM 787 C C . PHE A 1 101 ? -11.017 -3.074 12.733 1.00 86.06 101 PHE A C 1
ATOM 789 O O . PHE A 1 101 ? -10.795 -2.640 13.860 1.00 86.06 101 PHE A O 1
ATOM 796 N N . SER A 1 102 ? -11.155 -2.269 11.679 1.00 86.00 102 SER A N 1
ATOM 797 C CA . SER A 1 102 ? -11.211 -0.820 11.860 1.00 86.00 102 SER A CA 1
ATOM 798 C C . SER A 1 102 ? -12.505 -0.437 12.585 1.00 86.00 102 SER A C 1
ATOM 800 O O . SER A 1 102 ? -13.588 -0.819 12.122 1.00 86.00 102 SER A O 1
ATOM 802 N N . ALA A 1 103 ? -12.377 0.266 13.712 1.00 80.31 103 ALA A N 1
ATOM 803 C CA . ALA A 1 103 ? -13.482 0.796 14.509 1.00 80.31 103 ALA A CA 1
ATOM 804 C C . ALA A 1 103 ? -13.931 2.176 14.007 1.00 80.31 103 ALA A C 1
ATOM 806 O O . ALA A 1 103 ? -15.131 2.450 13.959 1.00 80.31 103 ALA A O 1
ATOM 807 N N . ALA A 1 104 ? -12.984 3.015 13.575 1.00 79.31 104 ALA A N 1
ATOM 808 C CA . ALA A 1 104 ? -13.271 4.290 12.927 1.00 79.31 104 ALA A CA 1
ATOM 809 C C . ALA A 1 104 ? -12.107 4.793 12.070 1.00 79.31 104 ALA A C 1
ATOM 811 O O . ALA A 1 104 ? -10.982 4.287 12.119 1.00 79.31 104 ALA A O 1
ATOM 812 N N . THR A 1 105 ? -12.407 5.840 11.308 1.00 82.69 105 THR A N 1
ATOM 813 C CA . THR A 1 105 ? -11.450 6.591 10.505 1.00 82.69 105 THR A CA 1
ATOM 814 C C . THR A 1 105 ? -11.290 7.993 11.080 1.00 82.69 105 THR A C 1
ATOM 816 O O . THR A 1 105 ? -12.280 8.673 11.337 1.00 82.69 105 THR A O 1
ATOM 819 N N . ILE A 1 106 ? -10.045 8.423 11.256 1.00 79.88 106 ILE A N 1
ATOM 820 C CA . ILE A 1 106 ? -9.665 9.684 11.888 1.00 79.88 106 ILE A CA 1
ATOM 821 C C . ILE A 1 106 ? -8.925 10.534 10.843 1.00 79.88 106 ILE A C 1
ATOM 823 O O . ILE A 1 106 ? -7.975 10.039 10.231 1.00 79.88 106 ILE A O 1
ATOM 827 N N . PRO A 1 107 ? -9.318 11.796 10.599 1.00 83.44 107 PRO A N 1
ATOM 828 C CA . PRO A 1 107 ? -8.572 12.682 9.708 1.00 83.44 107 PRO A CA 1
ATOM 829 C C . PRO A 1 107 ? -7.142 12.899 10.215 1.00 83.44 107 PRO A C 1
ATOM 831 O O . PRO A 1 107 ? -6.941 13.313 11.355 1.00 83.44 107 PRO A O 1
ATOM 834 N N . LEU A 1 108 ? -6.137 12.663 9.368 1.00 82.50 108 LEU A N 1
ATOM 835 C CA . LEU A 1 108 ? -4.740 12.875 9.762 1.00 82.50 108 LEU A CA 1
ATOM 836 C C . LEU A 1 108 ? -4.415 14.375 9.911 1.00 82.50 108 LEU A C 1
ATOM 838 O O . LEU A 1 108 ? -3.555 14.749 10.705 1.00 82.50 108 LEU A O 1
ATOM 842 N N . ALA A 1 109 ? -5.177 15.239 9.231 1.00 83.62 109 ALA A N 1
ATOM 843 C CA . ALA A 1 109 ? -5.130 16.693 9.380 1.00 83.62 109 ALA A CA 1
ATOM 844 C C . ALA A 1 109 ? -5.293 17.167 10.837 1.00 83.62 109 ALA A C 1
ATOM 846 O O . ALA A 1 109 ? -4.697 18.171 11.222 1.00 83.62 109 ALA A O 1
ATOM 847 N N . SER A 1 110 ? -6.030 16.425 11.674 1.00 78.88 110 SER A N 1
ATOM 848 C CA . SER A 1 110 ? -6.185 16.729 13.104 1.00 78.88 110 SER A CA 1
ATOM 849 C C . SER A 1 110 ? -4.864 16.685 13.881 1.00 78.88 110 SER A C 1
ATOM 851 O O . SER A 1 110 ? -4.777 17.267 14.958 1.00 78.88 110 SER A O 1
ATOM 853 N N . PHE A 1 111 ? -3.828 16.052 13.324 1.00 79.94 111 PHE A N 1
ATOM 854 C CA . PHE A 1 111 ? -2.491 15.955 13.911 1.00 79.94 111 PHE A CA 1
ATOM 855 C C . PHE A 1 111 ? -1.462 16.834 13.205 1.00 79.94 111 PHE A C 1
ATOM 857 O O . PHE A 1 111 ? -0.308 16.854 13.624 1.00 79.94 111 PHE A O 1
ATOM 864 N N . ALA A 1 112 ? -1.839 17.572 12.154 1.00 81.62 112 ALA A N 1
ATOM 865 C CA . ALA A 1 112 ? -0.890 18.311 11.320 1.00 81.62 112 ALA A CA 1
ATOM 866 C C . ALA A 1 112 ? 0.012 19.241 12.149 1.00 81.62 112 ALA A C 1
ATOM 868 O O . ALA A 1 112 ? 1.230 19.177 12.022 1.00 81.62 112 ALA A O 1
ATOM 869 N N . ALA A 1 113 ? -0.564 20.004 13.083 1.00 83.50 113 ALA A N 1
ATOM 870 C CA . ALA A 1 113 ? 0.183 20.921 13.946 1.00 83.50 113 ALA A CA 1
ATOM 871 C C . ALA A 1 113 ? 1.175 20.221 14.893 1.00 83.50 113 ALA A C 1
ATOM 873 O O . ALA A 1 113 ? 2.145 20.827 15.343 1.00 83.50 113 ALA A O 1
ATOM 874 N N . GLU A 1 114 ? 0.928 18.962 15.250 1.00 82.31 114 GLU A N 1
ATOM 875 C CA . GLU A 1 114 ? 1.837 18.181 16.088 1.00 82.31 114 GLU A CA 1
ATOM 876 C C . GLU A 1 114 ? 2.909 17.485 15.252 1.00 82.31 114 GLU A C 1
ATOM 878 O O . GLU A 1 114 ? 4.070 17.451 15.651 1.00 82.31 114 GLU A O 1
ATOM 883 N N . ILE A 1 115 ? 2.539 16.999 14.066 1.00 81.88 115 ILE A N 1
ATOM 884 C CA . ILE A 1 115 ? 3.467 16.422 13.092 1.00 81.88 115 ILE A CA 1
ATOM 885 C C . ILE A 1 115 ? 4.462 17.489 12.605 1.00 81.88 115 ILE A C 1
ATOM 887 O O . ILE A 1 115 ? 5.652 17.212 12.498 1.00 81.88 115 ILE A O 1
ATOM 891 N N . GLU A 1 116 ? 4.019 18.734 12.412 1.00 82.31 116 GLU A N 1
ATOM 892 C CA . GLU A 1 116 ? 4.872 19.876 12.047 1.00 82.31 116 GLU A CA 1
ATOM 893 C C . GLU A 1 116 ? 5.932 20.224 13.104 1.00 82.31 116 GLU A C 1
ATOM 895 O O . GLU A 1 116 ? 6.926 20.877 12.783 1.00 82.31 116 GLU A O 1
ATOM 900 N N . LYS A 1 117 ? 5.771 19.764 14.353 1.00 85.50 117 LYS A N 1
ATOM 901 C CA . LYS A 1 117 ? 6.790 19.933 15.401 1.00 85.50 117 LYS A CA 1
ATOM 902 C C . LYS A 1 117 ? 7.959 18.961 15.251 1.00 85.50 117 LYS A C 1
ATOM 904 O O . LYS A 1 117 ? 8.967 19.158 15.923 1.00 85.50 117 LYS A O 1
ATOM 909 N N . ILE A 1 118 ? 7.845 17.933 14.407 1.00 83.69 118 ILE A N 1
ATOM 910 C CA . ILE A 1 118 ? 8.933 16.998 14.105 1.00 83.69 118 ILE A CA 1
ATOM 911 C C . ILE A 1 118 ? 9.895 17.709 13.133 1.00 83.69 118 ILE A C 1
ATOM 913 O O . ILE A 1 118 ? 9.525 17.929 11.976 1.00 83.69 118 ILE A O 1
ATOM 917 N N . PRO A 1 119 ? 11.123 18.087 13.550 1.00 79.88 119 PRO A N 1
ATOM 918 C CA . PRO A 1 119 ? 12.014 18.901 12.717 1.00 79.88 119 PRO A CA 1
ATOM 919 C C . PRO A 1 119 ? 12.340 18.244 11.372 1.00 79.88 119 PRO A C 1
ATOM 921 O O . PRO A 1 119 ? 12.368 18.907 10.336 1.00 79.88 119 PRO A O 1
ATOM 924 N N . GLU A 1 120 ? 12.520 16.922 11.373 1.00 80.19 120 GLU A N 1
ATOM 925 C CA . GLU A 1 120 ? 12.823 16.149 10.170 1.00 80.19 120 GLU A CA 1
ATOM 926 C C . GLU A 1 120 ? 11.634 16.067 9.209 1.00 80.19 120 GLU A C 1
ATOM 928 O O . GLU A 1 120 ? 11.825 15.906 8.008 1.00 80.19 120 GLU A O 1
ATOM 933 N N . TYR A 1 121 ? 10.405 16.200 9.711 1.00 80.31 121 TYR A N 1
ATOM 934 C CA . TYR A 1 121 ? 9.221 16.279 8.864 1.00 80.31 121 TYR A CA 1
ATOM 935 C C . TYR A 1 121 ? 9.142 17.637 8.163 1.00 80.31 121 TYR A C 1
ATOM 937 O O . TYR A 1 121 ? 8.891 17.695 6.961 1.00 80.31 121 TYR A O 1
ATOM 945 N N . LYS A 1 122 ? 9.417 18.728 8.889 1.00 80.75 122 LYS A N 1
ATOM 946 C CA . LYS A 1 122 ? 9.393 20.082 8.324 1.00 80.75 122 LYS A CA 1
ATOM 947 C C . LYS A 1 122 ? 10.386 20.237 7.168 1.00 80.75 122 LYS A C 1
ATOM 949 O O . LYS A 1 122 ? 9.992 20.681 6.094 1.00 80.75 122 LYS A O 1
ATOM 954 N N . ALA A 1 123 ? 11.626 19.781 7.356 1.00 81.75 123 ALA A N 1
ATOM 955 C CA . ALA A 1 123 ? 12.640 19.784 6.299 1.00 81.75 123 ALA A CA 1
ATOM 956 C C . ALA A 1 123 ? 12.205 18.965 5.066 1.00 81.75 123 ALA A C 1
ATOM 958 O O . ALA A 1 123 ? 12.467 19.346 3.927 1.00 81.75 123 ALA A O 1
ATOM 959 N N . MET A 1 124 ? 11.497 17.853 5.285 1.00 81.75 124 MET A N 1
ATOM 960 C CA . MET A 1 124 ? 10.984 17.014 4.201 1.00 81.75 124 MET A CA 1
ATOM 961 C C . MET A 1 124 ? 9.829 17.661 3.438 1.00 81.75 124 MET A C 1
ATOM 963 O O . MET A 1 124 ? 9.781 17.537 2.220 1.00 81.75 124 MET A O 1
ATOM 967 N N . VAL A 1 125 ? 8.927 18.373 4.114 1.00 84.50 125 VAL A N 1
ATOM 968 C CA . VAL A 1 125 ? 7.839 19.119 3.458 1.00 84.50 125 VAL A CA 1
ATOM 969 C C . VAL A 1 125 ? 8.374 20.279 2.620 1.00 84.50 125 VAL A C 1
ATOM 971 O O . VAL A 1 125 ? 7.852 20.528 1.537 1.00 84.50 125 VAL A O 1
ATOM 974 N N . GLU A 1 126 ? 9.420 20.963 3.088 1.00 84.56 126 GLU A N 1
ATOM 975 C CA . GLU A 1 126 ? 10.086 22.022 2.316 1.00 84.56 126 GLU A CA 1
ATOM 976 C C . GLU A 1 126 ? 10.677 21.479 1.005 1.00 84.56 126 GLU A C 1
ATOM 978 O O . GLU A 1 126 ? 10.610 22.149 -0.025 1.00 84.56 126 GLU A O 1
ATOM 983 N N . LYS A 1 127 ? 11.204 20.248 1.026 1.00 82.56 127 LYS A N 1
ATOM 984 C CA . LYS A 1 127 ? 11.756 19.566 -0.153 1.00 82.56 127 LYS A CA 1
ATOM 985 C C . LYS A 1 127 ? 10.681 18.935 -1.051 1.00 82.56 127 LYS A C 1
ATOM 987 O O . LYS A 1 127 ? 10.825 18.962 -2.269 1.00 82.56 127 LYS A O 1
ATOM 992 N N . HIS A 1 128 ? 9.615 18.396 -0.459 1.00 83.62 128 HIS A N 1
ATOM 993 C CA . HIS A 1 128 ? 8.545 17.642 -1.127 1.00 83.62 128 HIS A CA 1
ATOM 994 C C . HIS A 1 128 ? 7.159 18.112 -0.645 1.00 83.62 128 HIS A C 1
ATOM 996 O O . HIS A 1 128 ? 6.555 17.491 0.242 1.00 83.62 128 HIS A O 1
ATOM 1002 N N . PRO A 1 129 ? 6.613 19.210 -1.207 1.00 84.62 129 PRO A N 1
ATOM 1003 C CA . PRO A 1 129 ? 5.348 19.801 -0.756 1.00 84.62 129 PRO A CA 1
ATOM 1004 C C . PRO A 1 129 ? 4.134 18.858 -0.838 1.00 84.62 129 PRO A C 1
ATOM 1006 O O . PRO A 1 129 ? 3.138 19.036 -0.128 1.00 84.62 129 PRO A O 1
ATOM 1009 N N . GLU A 1 130 ? 4.189 17.812 -1.670 1.00 82.88 130 GLU A N 1
ATOM 1010 C CA . GLU A 1 130 ? 3.133 16.803 -1.759 1.00 82.88 130 GLU A CA 1
ATOM 1011 C C . GLU A 1 130 ? 2.971 15.974 -0.478 1.00 82.88 130 GLU A C 1
ATOM 1013 O O . GLU A 1 130 ? 1.911 15.377 -0.272 1.00 82.88 130 GLU A O 1
ATOM 1018 N N . ILE A 1 131 ? 3.984 15.940 0.394 1.00 84.75 131 ILE A N 1
ATOM 1019 C CA . ILE A 1 131 ? 3.902 15.301 1.712 1.00 84.75 131 ILE A CA 1
ATOM 1020 C C . ILE A 1 131 ? 2.832 15.995 2.560 1.00 84.75 131 ILE A C 1
ATOM 1022 O O . ILE A 1 131 ? 1.974 15.329 3.141 1.00 84.75 131 ILE A O 1
ATOM 1026 N N . GLN A 1 132 ? 2.811 17.332 2.572 1.00 85.25 132 GLN A N 1
ATOM 1027 C CA . GLN A 1 132 ? 1.808 18.093 3.318 1.00 85.25 132 GLN A CA 1
ATOM 1028 C C . GLN A 1 132 ? 0.397 17.796 2.801 1.00 85.25 132 GLN A C 1
ATOM 1030 O O . GLN A 1 132 ? -0.527 17.587 3.586 1.00 85.25 132 GLN A O 1
ATOM 1035 N N . SER A 1 133 ? 0.242 17.694 1.479 1.00 85.38 133 SER A N 1
ATOM 1036 C CA . SER A 1 133 ? -1.038 17.339 0.855 1.00 85.38 133 SER A CA 1
ATOM 1037 C C . SER A 1 133 ? -1.508 15.934 1.254 1.00 85.38 133 SER A C 1
ATOM 1039 O O . SER A 1 133 ? -2.694 15.736 1.515 1.00 85.38 133 SER A O 1
ATOM 1041 N N . GLN A 1 134 ? -0.590 14.966 1.360 1.00 85.38 134 GLN A N 1
ATOM 1042 C CA . GLN A 1 134 ? -0.898 13.612 1.834 1.00 85.38 134 GLN A CA 1
ATOM 1043 C C . GLN A 1 134 ? -1.354 13.594 3.294 1.00 85.38 134 GLN A C 1
ATOM 1045 O O . GLN A 1 134 ? -2.234 12.807 3.632 1.00 85.38 134 GLN A O 1
ATOM 1050 N N . ILE A 1 135 ? -0.817 14.469 4.150 1.00 84.12 135 ILE A N 1
ATOM 1051 C CA . ILE A 1 135 ? -1.286 14.592 5.537 1.00 84.12 135 ILE A CA 1
ATOM 1052 C C . ILE A 1 135 ? -2.679 15.207 5.604 1.00 84.12 135 ILE A C 1
ATOM 1054 O O . ILE A 1 135 ? -3.550 14.682 6.295 1.00 84.12 135 ILE A O 1
ATOM 1058 N N . GLN A 1 136 ? -2.910 16.287 4.859 1.00 85.25 136 GLN A N 1
ATOM 1059 C CA . GLN A 1 136 ? -4.196 16.986 4.872 1.00 85.25 136 GLN A CA 1
ATOM 1060 C C . GLN A 1 136 ? -5.336 16.117 4.320 1.00 85.25 136 GLN A C 1
ATOM 1062 O O . GLN A 1 136 ? -6.441 16.124 4.859 1.00 85.25 136 GLN A O 1
ATOM 1067 N N . ALA A 1 137 ? -5.066 15.325 3.279 1.00 85.38 137 ALA A N 1
ATOM 1068 C CA . ALA A 1 137 ? -6.035 14.388 2.706 1.00 85.38 137 ALA A CA 1
ATOM 1069 C C . ALA A 1 137 ? -6.050 13.011 3.402 1.00 85.38 137 ALA A C 1
ATOM 1071 O O . ALA A 1 137 ? -6.948 12.198 3.163 1.00 85.38 137 ALA A O 1
ATOM 1072 N N . GLY A 1 138 ? -5.043 12.732 4.231 1.00 84.19 138 GLY A N 1
ATOM 1073 C CA . GLY A 1 138 ? -4.801 11.435 4.843 1.00 84.19 138 GLY A CA 1
ATOM 1074 C C . GLY A 1 138 ? -5.838 11.067 5.898 1.00 84.19 138 GLY A C 1
ATOM 1075 O O . GLY A 1 138 ? -6.426 11.913 6.575 1.00 84.19 138 GLY A O 1
ATOM 1076 N N . LYS A 1 139 ? -6.043 9.762 6.062 1.00 84.25 139 LYS A N 1
ATOM 1077 C CA . LYS A 1 139 ? -6.963 9.193 7.044 1.00 84.25 139 LYS A CA 1
ATOM 1078 C C . LYS A 1 139 ? -6.259 8.086 7.816 1.00 84.25 139 LYS A C 1
ATOM 1080 O O . LYS A 1 139 ? -5.841 7.105 7.210 1.00 84.25 139 LYS A O 1
ATOM 1085 N N . ALA A 1 140 ? -6.125 8.262 9.125 1.00 82.25 140 ALA A N 1
ATOM 1086 C CA . ALA A 1 140 ? -5.688 7.215 10.035 1.00 82.25 140 ALA A CA 1
ATOM 1087 C C . ALA A 1 140 ? -6.867 6.304 10.402 1.00 82.25 140 ALA A C 1
ATOM 1089 O O . ALA A 1 140 ? -8.031 6.709 10.337 1.00 82.25 140 ALA A O 1
ATOM 1090 N N . PHE A 1 141 ? -6.573 5.074 10.802 1.00 82.69 141 PHE A N 1
ATOM 1091 C CA . PHE A 1 141 ? -7.580 4.097 11.200 1.00 82.69 141 PHE A CA 1
ATOM 1092 C C . PHE A 1 141 ? -7.348 3.687 12.643 1.00 82.69 141 PHE A C 1
ATOM 1094 O O . PHE A 1 141 ? -6.242 3.292 12.995 1.00 82.69 141 PHE A O 1
ATOM 1101 N N . SER A 1 142 ? -8.400 3.733 13.456 1.00 82.81 142 SER A N 1
ATOM 1102 C CA . SER A 1 142 ? -8.405 3.005 14.721 1.00 82.81 142 SER A CA 1
ATOM 1103 C C . SER A 1 142 ? -8.685 1.538 14.411 1.00 82.81 142 SER A C 1
ATOM 1105 O O . SER A 1 142 ? -9.724 1.229 13.815 1.00 82.81 142 SER A O 1
ATOM 1107 N N . GLN A 1 143 ? -7.759 0.653 14.762 1.00 87.00 143 GLN A N 1
ATOM 1108 C CA . GLN A 1 143 ? -7.884 -0.791 14.625 1.00 87.00 143 GLN A CA 1
ATOM 1109 C C . GLN A 1 143 ? -8.003 -1.421 16.008 1.00 87.00 143 GLN A C 1
ATOM 1111 O O . GLN A 1 143 ? -7.131 -1.238 16.847 1.00 87.00 143 GLN A O 1
ATOM 1116 N N . LEU A 1 144 ? -9.065 -2.196 16.215 1.00 88.75 144 LEU A N 1
ATOM 1117 C CA . LEU A 1 144 ? -9.187 -3.095 17.359 1.00 88.75 144 LEU A CA 1
ATOM 1118 C C . LEU A 1 144 ? -8.757 -4.487 16.923 1.00 88.75 144 LEU A C 1
ATOM 1120 O O . LEU A 1 144 ? -9.205 -4.957 15.875 1.00 88.75 144 LEU A O 1
ATOM 1124 N N . TYR A 1 145 ? -7.903 -5.138 17.698 1.00 89.81 145 TYR A N 1
ATOM 1125 C CA . TYR A 1 145 ? -7.380 -6.457 17.361 1.00 89.81 145 TYR A CA 1
ATOM 1126 C C . TYR A 1 145 ? -7.069 -7.276 18.609 1.00 89.81 145 TYR A C 1
ATOM 1128 O O . TYR A 1 145 ? -6.890 -6.740 19.702 1.00 89.81 145 TYR A O 1
ATOM 1136 N N . ALA A 1 146 ? -7.029 -8.591 18.431 1.00 89.50 146 ALA A N 1
ATOM 1137 C CA . ALA A 1 146 ? -6.513 -9.502 19.439 1.00 89.50 146 ALA A CA 1
ATOM 1138 C C . ALA A 1 146 ? -5.016 -9.733 19.217 1.00 89.50 146 ALA A C 1
ATOM 1140 O O . ALA A 1 146 ? -4.541 -9.728 18.075 1.00 89.50 146 ALA A O 1
ATOM 1141 N N . ASP A 1 147 ? -4.269 -9.962 20.297 1.00 84.31 147 ASP A N 1
ATOM 1142 C CA . ASP A 1 147 ? -2.854 -10.297 20.173 1.00 84.31 147 ASP A CA 1
ATOM 1143 C C . ASP A 1 147 ? -2.643 -11.595 19.354 1.00 84.31 147 ASP A C 1
ATOM 1145 O O . ASP A 1 147 ? -3.574 -12.341 19.042 1.00 84.31 147 ASP A O 1
ATOM 1149 N N . LYS A 1 148 ? -1.403 -11.860 18.929 1.00 85.88 148 LYS A N 1
ATOM 1150 C CA . LYS A 1 148 ? -1.104 -12.989 18.024 1.00 85.88 148 LYS A CA 1
ATOM 1151 C C . LYS A 1 148 ? -1.274 -14.373 18.664 1.00 85.88 148 LYS A C 1
ATOM 1153 O O . LYS A 1 148 ? -1.204 -15.369 17.948 1.00 85.88 148 LYS A O 1
ATOM 1158 N N . VAL A 1 149 ? -1.425 -14.445 19.982 1.00 86.88 149 VAL A N 1
ATOM 1159 C CA . VAL A 1 149 ? -1.399 -15.682 20.771 1.00 86.88 149 VAL A CA 1
ATOM 1160 C C . VAL A 1 149 ? -2.768 -15.976 21.387 1.00 86.88 149 VAL A C 1
ATOM 1162 O O . VAL A 1 149 ? -3.160 -17.138 21.475 1.00 86.88 149 VAL A O 1
ATOM 1165 N N . HIS A 1 150 ? -3.519 -14.947 21.771 1.00 87.75 150 HIS A N 1
ATOM 1166 C CA . HIS A 1 150 ? -4.787 -15.062 22.480 1.00 87.75 150 HIS A CA 1
ATOM 1167 C C . HIS A 1 150 ? -5.947 -14.526 21.644 1.00 87.75 150 HIS A C 1
ATOM 1169 O O . HIS A 1 150 ? -5.812 -13.599 20.852 1.00 87.75 150 HIS A O 1
ATOM 1175 N N . GLN A 1 151 ? -7.127 -15.107 21.851 1.00 92.50 151 GLN A N 1
ATOM 1176 C CA . GLN A 1 151 ? -8.364 -14.553 21.313 1.00 92.50 151 GLN A CA 1
ATOM 1177 C C . GLN A 1 151 ? -8.800 -13.361 22.163 1.00 92.50 151 GLN A C 1
ATOM 1179 O O . GLN A 1 151 ? -8.772 -13.426 23.392 1.00 92.50 151 GLN A O 1
ATOM 1184 N N . GLY A 1 152 ? -9.248 -12.301 21.502 1.00 92.75 152 GLY A N 1
ATOM 1185 C CA . GLY A 1 152 ? -9.871 -11.159 22.152 1.00 92.75 152 GLY A CA 1
ATOM 1186 C C . GLY A 1 152 ? -11.365 -11.394 22.327 1.00 92.75 152 GLY A C 1
ATOM 1187 O O . GLY A 1 152 ? -11.983 -12.143 21.564 1.00 92.75 152 GLY A O 1
ATOM 1188 N N . TYR A 1 153 ? -11.979 -10.751 23.315 1.00 94.06 153 TYR A N 1
ATOM 1189 C CA . TYR A 1 153 ? -13.422 -10.855 23.496 1.00 94.06 153 TYR A CA 1
ATOM 1190 C C . TYR A 1 153 ? -14.069 -9.579 24.019 1.00 94.06 153 TYR A C 1
ATOM 1192 O O . TYR A 1 153 ? -13.475 -8.805 24.766 1.00 94.06 153 TYR A O 1
ATOM 1200 N N . PHE A 1 154 ? -15.350 -9.443 23.681 1.00 96.00 154 PHE A N 1
ATOM 1201 C CA . PHE A 1 154 ? -16.311 -8.638 24.426 1.00 96.00 154 PHE A CA 1
ATOM 1202 C C . PHE A 1 154 ? -17.304 -9.583 25.094 1.00 96.00 154 PHE A C 1
ATOM 1204 O O . PHE A 1 154 ? -17.906 -10.415 24.414 1.00 96.00 154 PHE A O 1
ATOM 1211 N N . LYS A 1 155 ? -17.488 -9.461 26.407 1.00 97.44 155 LYS A N 1
ATOM 1212 C CA . LYS A 1 155 ? -18.355 -10.331 27.208 1.00 97.44 155 LYS A CA 1
ATOM 1213 C C . LYS A 1 155 ? -19.416 -9.485 27.895 1.00 97.44 155 LYS A C 1
ATOM 1215 O O . LYS A 1 155 ? -19.086 -8.548 28.608 1.00 97.44 155 LYS A O 1
ATOM 1220 N N . LEU A 1 156 ? -20.677 -9.838 27.686 1.00 97.81 156 LEU A N 1
ATOM 1221 C CA . LEU A 1 156 ? -21.830 -9.266 28.363 1.00 97.81 156 LEU A CA 1
ATOM 1222 C C . LEU A 1 156 ? -22.353 -10.269 29.393 1.00 97.81 156 LEU A C 1
ATOM 1224 O O . LEU A 1 156 ? -22.798 -11.359 29.023 1.00 97.81 156 LEU A O 1
ATOM 1228 N N . THR A 1 157 ? -22.350 -9.873 30.660 1.00 97.25 157 THR A N 1
ATOM 1229 C CA . THR A 1 157 ? -22.912 -10.641 31.776 1.00 97.25 157 THR A CA 1
ATOM 1230 C C . THR A 1 157 ? -24.207 -9.986 32.240 1.00 97.25 157 THR A C 1
ATOM 1232 O O . THR A 1 157 ? -24.220 -8.801 32.562 1.00 97.25 157 THR A O 1
ATOM 1235 N N . ILE A 1 158 ? -25.299 -10.745 32.278 1.00 96.06 158 ILE A N 1
ATOM 1236 C CA . ILE A 1 158 ? -26.596 -10.277 32.767 1.00 96.06 158 ILE A CA 1
ATOM 1237 C C . ILE A 1 158 ? -26.730 -10.622 34.244 1.00 96.06 158 ILE A C 1
ATOM 1239 O O . ILE A 1 158 ? -26.630 -11.790 34.617 1.00 96.06 158 ILE A O 1
ATOM 1243 N N . VAL A 1 159 ? -27.004 -9.610 35.061 1.00 95.12 159 VAL A N 1
ATOM 1244 C CA . VAL A 1 159 ? -27.179 -9.734 36.511 1.00 95.12 159 VAL A CA 1
ATOM 1245 C C . VAL A 1 159 ? -28.455 -9.028 36.959 1.00 95.12 159 VAL A C 1
ATOM 1247 O O . VAL A 1 159 ? -28.907 -8.080 36.316 1.00 95.12 159 VAL A O 1
ATOM 1250 N N . THR A 1 160 ? -29.045 -9.494 38.056 1.00 92.56 160 THR A N 1
ATOM 1251 C CA . THR A 1 160 ? -30.201 -8.848 38.703 1.00 92.56 160 THR A CA 1
ATOM 1252 C C . THR A 1 160 ? -29.780 -7.817 39.746 1.00 92.56 160 THR A C 1
ATOM 1254 O O . THR A 1 160 ? -30.507 -6.866 40.003 1.00 92.56 160 THR A O 1
ATOM 1257 N N . GLU A 1 161 ? -28.588 -7.977 40.324 1.00 90.44 161 GLU A N 1
ATOM 1258 C CA . GLU A 1 161 ? -28.021 -7.076 41.326 1.00 90.44 161 GLU A CA 1
ATOM 1259 C C . GLU A 1 161 ? -26.569 -6.744 40.970 1.00 90.44 161 GLU A C 1
ATOM 1261 O O . GLU A 1 161 ? -25.822 -7.604 40.499 1.00 90.44 161 GLU A O 1
ATOM 1266 N N . LEU A 1 162 ? -26.181 -5.483 41.174 1.00 89.88 162 LEU A N 1
ATOM 1267 C CA . LEU A 1 162 ? -24.797 -5.025 41.050 1.00 89.88 162 LEU A CA 1
ATOM 1268 C C . LEU A 1 162 ? -24.083 -5.192 42.396 1.00 89.88 162 LEU A C 1
ATOM 1270 O O . LEU A 1 162 ? -24.687 -4.959 43.444 1.00 89.88 162 LEU A O 1
ATOM 1274 N N . GLU A 1 163 ? -22.797 -5.547 42.369 1.00 85.69 163 GLU A N 1
ATOM 1275 C CA . GLU A 1 163 ? -21.997 -5.732 43.590 1.00 85.69 163 GLU A CA 1
ATOM 1276 C C . GLU A 1 163 ? -21.858 -4.432 44.401 1.00 85.69 163 GLU A C 1
ATOM 1278 O O . GLU A 1 163 ? -21.959 -4.452 45.627 1.00 85.69 163 GLU A O 1
ATOM 1283 N N . ASP A 1 164 ? -21.694 -3.288 43.726 1.00 87.38 164 ASP A N 1
ATOM 1284 C CA . ASP A 1 164 ? -21.709 -1.962 44.348 1.00 87.38 164 ASP A CA 1
ATOM 1285 C C . ASP A 1 164 ? -22.903 -1.146 43.837 1.00 87.38 164 ASP A C 1
ATOM 1287 O O . ASP A 1 164 ? -22.985 -0.765 42.669 1.00 87.38 164 ASP A O 1
ATOM 1291 N N . ARG A 1 165 ? -23.825 -0.802 44.744 1.00 80.31 165 ARG A N 1
ATOM 1292 C CA . ARG A 1 165 ? -25.006 0.025 44.438 1.00 80.31 165 ARG A CA 1
ATOM 1293 C C . ARG A 1 165 ? -24.657 1.414 43.898 1.00 80.31 165 ARG A C 1
ATOM 1295 O O . ARG A 1 165 ? -25.501 2.057 43.280 1.00 80.31 165 ARG A O 1
ATOM 1302 N N . LYS A 1 166 ? -23.438 1.919 44.113 1.00 85.75 166 LYS A N 1
ATOM 1303 C CA . LYS A 1 166 ? -22.994 3.185 43.508 1.00 85.75 166 LYS A CA 1
ATOM 1304 C C . LYS A 1 166 ? -22.831 3.069 41.991 1.00 85.75 166 LYS A C 1
ATOM 1306 O O . LYS A 1 166 ? -23.032 4.070 41.306 1.00 85.75 166 LYS A O 1
ATOM 1311 N N . GLU A 1 167 ? -22.535 1.875 41.472 1.00 85.94 167 GLU A N 1
ATOM 1312 C CA . GLU A 1 167 ? -22.399 1.620 40.034 1.00 85.94 167 GLU A CA 1
ATOM 1313 C C . GLU A 1 167 ? -23.723 1.783 39.279 1.00 85.94 167 GLU A C 1
ATOM 1315 O O . GLU A 1 167 ? -23.722 2.122 38.098 1.00 85.94 167 GLU A O 1
ATOM 1320 N N . GLU A 1 168 ? -24.862 1.643 39.960 1.00 84.44 168 GLU A N 1
ATOM 1321 C CA . GLU A 1 168 ? -26.187 1.861 39.371 1.00 84.44 168 GLU A CA 1
ATOM 1322 C C . GLU A 1 168 ? -26.348 3.282 38.808 1.00 84.44 168 GLU A C 1
ATOM 1324 O O . GLU A 1 168 ? -27.013 3.489 37.791 1.00 84.44 168 GLU A O 1
ATOM 1329 N N . LYS A 1 169 ? -25.688 4.268 39.431 1.00 85.44 169 LYS A N 1
ATOM 1330 C CA . LYS A 1 169 ? -25.676 5.664 38.964 1.00 85.44 169 LYS A CA 1
ATOM 1331 C C . LYS A 1 169 ? -24.830 5.866 37.708 1.00 85.44 169 LYS A C 1
ATOM 1333 O O . LYS A 1 169 ? -25.014 6.864 37.019 1.00 85.44 169 LYS A O 1
ATOM 1338 N N . LEU A 1 170 ? -23.901 4.951 37.442 1.00 86.31 170 LEU A N 1
ATOM 1339 C CA . LEU A 1 170 ? -23.037 4.950 36.263 1.00 86.31 170 LEU A CA 1
ATOM 1340 C C . LEU A 1 170 ? -23.633 4.114 35.122 1.00 86.31 170 LEU A C 1
ATOM 1342 O O . LEU A 1 170 ? -23.091 4.117 34.018 1.00 86.31 170 LEU A O 1
ATOM 1346 N N . ALA A 1 171 ? -24.735 3.400 35.378 1.00 91.19 171 ALA A N 1
ATOM 1347 C CA . ALA A 1 171 ? -25.401 2.599 34.370 1.00 91.19 171 ALA A CA 1
ATOM 1348 C C . ALA A 1 171 ? -26.011 3.492 33.283 1.00 91.19 171 ALA A C 1
ATOM 1350 O O . ALA A 1 171 ? -26.766 4.426 33.568 1.00 91.19 171 ALA A O 1
ATOM 1351 N N . VAL A 1 172 ? -25.707 3.160 32.033 1.00 94.25 172 VAL A N 1
ATOM 1352 C CA . VAL A 1 172 ? -26.254 3.819 30.846 1.00 94.25 172 VAL A CA 1
ATOM 1353 C C . VAL A 1 172 ? -27.430 3.021 30.295 1.00 94.25 172 VAL A C 1
ATOM 1355 O O . VAL A 1 172 ? -27.491 1.799 30.443 1.00 94.25 172 VAL A O 1
ATOM 1358 N N . ASP A 1 173 ? -28.388 3.682 29.657 1.00 92.25 173 ASP A N 1
ATOM 1359 C CA . ASP A 1 173 ? -29.533 2.968 29.094 1.00 92.25 173 ASP A CA 1
ATOM 1360 C C . ASP A 1 173 ? -29.128 2.189 27.828 1.00 92.25 173 ASP A C 1
ATOM 1362 O O . ASP A 1 173 ? -28.214 2.563 27.086 1.00 92.25 173 ASP A O 1
ATOM 1366 N N . VAL A 1 174 ? -29.807 1.074 27.542 1.00 89.06 174 VAL A N 1
ATOM 1367 C CA . VAL A 1 174 ? -29.577 0.319 26.293 1.00 89.06 174 VAL A CA 1
ATOM 1368 C C . VAL A 1 174 ? -29.818 1.229 25.082 1.00 89.06 174 VAL A C 1
ATOM 1370 O O . VAL A 1 174 ? -30.755 2.023 25.065 1.00 89.06 174 VAL A O 1
ATOM 1373 N N . LYS A 1 175 ? -28.999 1.072 24.032 1.00 88.81 175 LYS A N 1
ATOM 1374 C CA . LYS A 1 175 ? -28.891 1.952 22.847 1.00 88.81 175 LYS A CA 1
ATOM 1375 C C . LYS A 1 175 ? -28.254 3.323 23.099 1.00 88.81 175 LYS A C 1
ATOM 1377 O O . LYS A 1 175 ? -27.979 4.019 22.121 1.00 88.81 175 LYS A O 1
ATOM 1382 N N . GLN A 1 176 ? -27.999 3.723 24.345 1.00 93.69 176 GLN A N 1
ATOM 1383 C CA . GLN A 1 176 ? -27.290 4.970 24.606 1.00 93.69 176 GLN A CA 1
ATOM 1384 C C . GLN A 1 176 ? -25.823 4.830 24.158 1.00 93.69 176 GLN A C 1
ATOM 1386 O O . GLN A 1 176 ? -25.181 3.834 24.496 1.00 93.69 176 GLN A O 1
ATOM 1391 N N . PRO A 1 177 ? -25.289 5.775 23.358 1.00 93.69 177 PRO A N 1
ATOM 1392 C CA . PRO A 1 177 ? -23.872 5.787 23.013 1.00 93.69 177 PRO A CA 1
ATOM 1393 C C . PRO A 1 177 ? -23.015 5.968 24.264 1.00 93.69 177 PRO A C 1
ATOM 1395 O O . PRO A 1 177 ? -23.273 6.866 25.064 1.00 93.69 177 PRO A O 1
ATOM 1398 N N . TYR A 1 178 ? -21.986 5.137 24.391 1.00 95.06 178 TYR A N 1
ATOM 1399 C CA . TYR A 1 178 ? -20.927 5.291 25.379 1.00 95.06 178 TYR A CA 1
ATOM 1400 C C . TYR A 1 178 ? -19.578 5.475 24.664 1.00 95.06 178 TYR A C 1
ATOM 1402 O O . TYR A 1 178 ? -19.368 4.819 23.641 1.00 95.06 178 TYR A O 1
ATOM 1410 N N . PRO A 1 179 ? -18.667 6.340 25.139 1.00 94.56 179 PRO A N 1
ATOM 1411 C CA . PRO A 1 179 ? -17.370 6.528 24.493 1.00 94.56 179 PRO A CA 1
ATOM 1412 C C . PRO A 1 179 ? -16.512 5.257 24.577 1.00 94.56 179 PRO A C 1
ATOM 1414 O O . PRO A 1 179 ? -16.348 4.666 25.645 1.00 94.56 179 PRO A O 1
ATOM 1417 N N . LEU A 1 180 ? -15.952 4.816 23.450 1.00 91.75 180 LEU A N 1
ATOM 1418 C CA . LEU A 1 180 ? -15.131 3.606 23.384 1.00 91.75 180 LEU A CA 1
ATOM 1419 C C . LEU A 1 180 ? -13.807 3.775 24.147 1.00 91.75 180 LEU A C 1
ATOM 1421 O O . LEU A 1 180 ? -13.329 2.816 24.748 1.00 91.75 180 LEU A O 1
ATOM 1425 N N . GLY A 1 181 ? -13.233 4.981 24.155 1.00 90.62 181 GLY A N 1
ATOM 1426 C CA . GLY A 1 181 ? -12.017 5.280 24.916 1.00 90.62 181 GLY A CA 1
ATOM 1427 C C . GLY A 1 181 ? -12.234 5.144 26.424 1.00 90.62 181 GLY A C 1
ATOM 1428 O O . GLY A 1 181 ? -11.470 4.454 27.094 1.00 90.62 181 GLY A O 1
ATOM 1429 N N . GLU A 1 182 ? -13.316 5.720 26.953 1.00 92.56 182 GLU A N 1
ATOM 1430 C CA . GLU A 1 182 ? -13.761 5.507 28.339 1.00 92.56 182 GLU A CA 1
ATOM 1431 C C . GLU A 1 182 ? -14.004 4.027 28.650 1.00 92.56 182 GLU A C 1
ATOM 1433 O O . GLU A 1 182 ? -13.634 3.547 29.722 1.00 92.56 182 GLU A O 1
ATOM 1438 N N . PHE A 1 183 ? -14.585 3.274 27.711 1.00 93.31 183 PHE A N 1
ATOM 1439 C CA . PHE A 1 183 ? -14.798 1.841 27.898 1.00 93.31 183 PHE A CA 1
ATOM 1440 C C . PHE A 1 183 ? -13.475 1.093 28.071 1.00 93.31 183 PHE A C 1
ATOM 1442 O O . PHE A 1 183 ? -13.352 0.322 29.017 1.00 93.31 183 PHE A O 1
ATOM 1449 N N . PHE A 1 184 ? -12.480 1.331 27.212 1.00 89.88 184 PHE A N 1
ATOM 1450 C CA . PHE A 1 184 ? -11.173 0.683 27.343 1.00 89.88 184 PHE A CA 1
ATOM 1451 C C . PHE A 1 184 ? -10.406 1.144 28.586 1.00 89.88 184 PHE A C 1
ATOM 1453 O O . PHE A 1 184 ? -9.740 0.327 29.216 1.00 89.88 1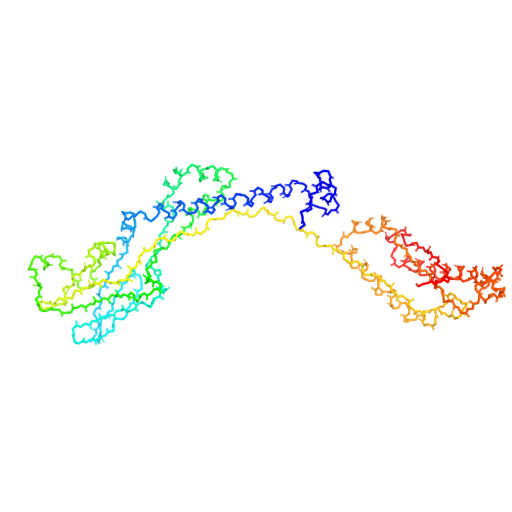84 PHE A O 1
ATOM 1460 N N . ALA A 1 185 ? -10.541 2.413 28.985 1.00 89.25 185 ALA A N 1
ATOM 1461 C CA . ALA A 1 185 ? -9.913 2.931 30.199 1.00 89.25 185 ALA A CA 1
ATOM 1462 C C . ALA A 1 185 ? -10.449 2.254 31.473 1.00 89.25 185 ALA A C 1
ATOM 1464 O O . ALA A 1 185 ? -9.682 1.975 32.393 1.00 89.25 185 ALA A O 1
ATOM 1465 N N . ASN A 1 186 ? -11.752 1.965 31.512 1.00 90.38 186 ASN A N 1
ATOM 1466 C CA . ASN A 1 186 ? -12.408 1.334 32.660 1.00 90.38 186 ASN A CA 1
ATOM 1467 C C . ASN A 1 186 ? -12.538 -0.195 32.524 1.00 90.38 186 ASN A C 1
ATOM 1469 O O . ASN A 1 186 ? -12.903 -0.873 33.482 1.00 90.38 186 ASN A O 1
ATOM 1473 N N . ASN A 1 187 ? -12.288 -0.732 31.325 1.00 91.88 187 ASN A N 1
ATOM 1474 C CA . ASN A 1 187 ? -12.564 -2.105 30.890 1.00 91.88 187 ASN A CA 1
ATOM 1475 C C . ASN A 1 187 ? -13.997 -2.604 31.182 1.00 91.88 187 ASN A C 1
ATOM 1477 O O . ASN A 1 187 ? -14.254 -3.808 31.253 1.00 91.88 187 ASN A O 1
ATOM 1481 N N . LYS A 1 188 ? -14.942 -1.686 31.399 1.00 93.44 188 LYS A N 1
ATOM 1482 C CA . LYS A 1 188 ? -16.287 -2.008 31.871 1.00 93.44 188 LYS A CA 1
ATOM 1483 C C . LYS A 1 188 ? -17.255 -0.894 31.503 1.00 93.44 188 LYS A C 1
ATOM 1485 O O . LYS A 1 188 ? -16.964 0.284 31.688 1.00 93.44 188 LYS A O 1
ATOM 1490 N N . VAL A 1 189 ? -18.440 -1.277 31.040 1.00 95.56 189 VAL A N 1
ATOM 1491 C CA . VAL A 1 189 ? -19.615 -0.401 30.977 1.00 95.56 189 VAL A CA 1
ATOM 1492 C C . VAL A 1 189 ? -20.846 -1.188 31.411 1.00 95.56 189 VAL A C 1
ATOM 1494 O O . VAL A 1 189 ? -20.988 -2.373 31.101 1.00 95.56 189 VAL A O 1
ATOM 1497 N N . ILE A 1 190 ? -21.733 -0.539 32.159 1.00 96.06 190 ILE A N 1
ATOM 1498 C CA . ILE A 1 190 ? -22.942 -1.161 32.698 1.00 96.06 190 ILE A CA 1
ATOM 1499 C C . ILE A 1 190 ? -24.143 -0.605 31.945 1.00 96.06 190 ILE A C 1
ATOM 1501 O O . ILE A 1 190 ? -24.374 0.600 31.940 1.00 96.06 190 ILE A O 1
ATOM 1505 N N . PHE A 1 191 ? -24.922 -1.491 31.335 1.00 95.50 191 PHE A N 1
ATOM 1506 C CA . PHE A 1 191 ? -26.160 -1.157 30.646 1.00 95.50 191 PHE A CA 1
ATOM 1507 C C . PHE A 1 191 ? -27.375 -1.520 31.501 1.00 95.50 191 PHE A C 1
ATOM 1509 O O . PHE A 1 191 ? -27.500 -2.656 31.961 1.00 95.50 191 PHE A O 1
ATOM 1516 N N . ARG A 1 192 ? -28.322 -0.595 31.659 1.00 94.25 192 ARG A N 1
ATOM 1517 C CA . ARG A 1 192 ? -29.633 -0.870 32.260 1.00 94.25 192 ARG A CA 1
ATOM 1518 C C . ARG A 1 192 ? -30.541 -1.525 31.218 1.00 94.25 192 ARG A C 1
ATOM 1520 O O . ARG A 1 192 ? -31.049 -0.850 30.326 1.00 94.25 192 ARG A O 1
ATOM 1527 N N . LEU A 1 193 ? -30.731 -2.846 31.305 1.00 92.06 193 LEU A N 1
ATOM 1528 C CA . LEU A 1 193 ? -31.511 -3.608 30.317 1.00 92.06 193 LEU A CA 1
ATOM 1529 C C . LEU A 1 193 ? -33.018 -3.455 30.534 1.00 92.06 193 LEU A C 1
ATOM 1531 O O . LEU A 1 193 ? -33.783 -3.330 29.578 1.00 92.06 193 LEU A O 1
ATOM 1535 N N . THR A 1 194 ? -33.418 -3.509 31.801 1.00 88.94 194 THR A N 1
ATOM 1536 C CA . THR A 1 194 ? -34.777 -3.343 32.335 1.00 88.94 194 THR A CA 1
ATOM 1537 C C . THR A 1 194 ? -34.650 -2.887 33.796 1.00 88.94 194 THR A C 1
ATOM 1539 O O . THR A 1 194 ? -33.547 -2.980 34.332 1.00 88.94 194 THR A O 1
ATOM 1542 N N . PRO A 1 195 ? -35.732 -2.480 34.486 1.00 86.50 195 PRO A N 1
ATOM 1543 C CA . PRO A 1 195 ? -35.659 -2.118 35.908 1.00 86.50 195 PRO A CA 1
ATOM 1544 C C . PRO A 1 195 ? -35.061 -3.203 36.823 1.00 86.50 195 PRO A C 1
ATOM 1546 O O . PRO A 1 195 ? -34.507 -2.879 37.863 1.00 86.50 195 PRO A O 1
ATOM 1549 N N . GLU A 1 196 ? -35.149 -4.474 36.422 1.00 89.75 196 GLU A N 1
ATOM 1550 C CA . GLU A 1 196 ? -34.712 -5.635 37.214 1.00 89.75 196 GLU A CA 1
ATOM 1551 C C . GLU A 1 196 ? -33.381 -6.248 36.748 1.00 89.75 196 GLU A C 1
ATOM 1553 O O . GLU A 1 196 ? -32.877 -7.168 37.386 1.00 89.75 196 GLU A O 1
ATOM 1558 N N . PHE A 1 197 ? -32.821 -5.797 35.618 1.00 92.75 197 PHE A N 1
ATOM 1559 C CA . PHE A 1 197 ? -31.662 -6.452 35.003 1.00 92.75 197 PHE A CA 1
ATOM 1560 C C . PHE A 1 197 ? -30.640 -5.451 34.472 1.00 92.75 197 PHE A C 1
ATOM 1562 O O . PHE A 1 197 ? -30.967 -4.522 33.724 1.00 92.75 197 PHE A O 1
ATOM 1569 N N . TYR A 1 198 ? -29.377 -5.744 34.764 1.00 95.00 198 TYR A N 1
ATOM 1570 C CA . TYR A 1 198 ? -28.202 -5.034 34.285 1.00 95.00 198 TYR A CA 1
ATOM 1571 C C . TYR A 1 198 ? -27.375 -5.927 33.365 1.00 95.00 198 TYR A C 1
ATOM 1573 O O . TYR A 1 198 ? -27.310 -7.141 33.543 1.00 95.00 198 TYR A O 1
ATOM 1581 N N . GLY A 1 199 ? -26.740 -5.317 32.371 1.00 95.88 199 GLY A N 1
ATOM 1582 C CA . GLY A 1 199 ? -25.779 -5.952 31.483 1.00 95.88 199 GLY A CA 1
ATOM 1583 C C . GLY A 1 199 ? -24.401 -5.344 31.699 1.00 95.88 199 GLY A C 1
ATOM 1584 O O . GLY A 1 199 ? -24.186 -4.190 31.345 1.00 95.88 199 GLY A O 1
ATOM 1585 N N . ILE A 1 200 ? -23.472 -6.109 32.259 1.00 96.50 200 ILE A N 1
ATOM 1586 C CA . ILE A 1 200 ? -22.082 -5.692 32.449 1.00 96.50 200 ILE A CA 1
ATOM 1587 C C . ILE A 1 200 ? -21.297 -6.122 31.213 1.00 96.50 200 ILE A C 1
ATOM 1589 O O . ILE A 1 200 ? -21.115 -7.319 30.988 1.00 96.50 200 ILE A O 1
ATOM 1593 N N . LEU A 1 201 ? -20.876 -5.158 30.397 1.00 97.31 201 LEU A N 1
ATOM 1594 C CA . LEU A 1 201 ? -20.016 -5.395 29.244 1.00 97.31 201 LEU A CA 1
ATOM 1595 C C . LEU A 1 201 ? -18.558 -5.169 29.649 1.00 97.31 201 LEU A C 1
ATOM 1597 O O . LEU A 1 201 ? -18.221 -4.104 30.157 1.00 97.31 201 LEU A O 1
ATOM 1601 N N . GLU A 1 202 ? -17.709 -6.151 29.375 1.00 96.38 202 GLU A N 1
ATOM 1602 C CA . GLU A 1 202 ? -16.269 -6.133 29.650 1.00 96.38 202 GLU A CA 1
ATOM 1603 C C . GLU A 1 202 ? -15.493 -6.570 28.404 1.00 96.38 202 GLU A C 1
ATOM 1605 O O . GLU A 1 202 ? -16.030 -7.288 27.549 1.00 96.38 202 GLU A O 1
ATOM 1610 N N . SER A 1 203 ? -14.217 -6.194 28.325 1.00 94.12 203 SER A N 1
ATOM 1611 C CA . SER A 1 203 ? -13.290 -6.725 27.324 1.00 94.12 203 SER A CA 1
ATOM 1612 C C . SER A 1 203 ? -12.128 -7.498 27.946 1.00 94.12 203 SER A C 1
ATOM 1614 O O . SER A 1 203 ? -11.826 -7.381 29.134 1.00 94.12 203 SER A O 1
ATOM 1616 N N . GLY A 1 204 ? -11.483 -8.330 27.133 1.00 92.12 204 GLY A N 1
ATOM 1617 C CA . GLY A 1 204 ? -10.241 -8.999 27.501 1.00 92.12 204 GLY A CA 1
ATOM 1618 C C . GLY A 1 204 ? -9.422 -9.361 26.272 1.00 92.12 204 GLY A C 1
ATOM 1619 O O . GLY A 1 204 ? -9.985 -9.637 25.211 1.00 92.12 204 GLY A O 1
ATOM 1620 N N . SER A 1 205 ? -8.096 -9.319 26.424 1.00 88.94 205 SER A N 1
ATOM 1621 C CA . SER A 1 205 ? -7.120 -9.620 25.363 1.00 88.94 205 SER A CA 1
ATOM 1622 C C . SER A 1 205 ? -7.373 -8.856 24.055 1.00 88.94 205 SER A C 1
ATOM 1624 O O . SER A 1 205 ? -7.159 -9.378 22.963 1.00 88.94 205 SER A O 1
ATOM 1626 N N . LEU A 1 206 ? -7.852 -7.615 24.174 1.00 88.81 206 LEU A N 1
ATOM 1627 C CA . LEU A 1 206 ? -8.045 -6.695 23.062 1.00 88.81 206 LEU A CA 1
ATOM 1628 C C . LEU A 1 206 ? -7.073 -5.531 23.173 1.00 88.81 206 LEU A C 1
ATOM 1630 O O . LEU A 1 206 ? -6.848 -4.993 24.255 1.00 88.81 206 LEU A O 1
ATOM 1634 N N . MET A 1 207 ? -6.531 -5.152 22.026 1.00 83.50 207 MET A N 1
ATOM 1635 C CA . MET A 1 207 ? -5.656 -4.009 21.841 1.00 83.50 207 MET A CA 1
ATOM 1636 C C . MET A 1 207 ? -6.314 -3.052 20.850 1.00 83.50 207 MET A C 1
ATOM 1638 O O . MET A 1 207 ? -7.071 -3.469 19.964 1.00 83.50 207 MET A O 1
ATOM 1642 N N . ALA A 1 208 ? -6.029 -1.768 21.012 1.00 82.56 208 ALA A N 1
ATOM 1643 C CA . ALA A 1 208 ? -6.415 -0.725 20.085 1.00 82.56 208 ALA A CA 1
ATOM 1644 C C . ALA A 1 208 ? -5.140 -0.042 19.589 1.00 82.56 208 ALA A C 1
ATOM 1646 O O . ALA A 1 208 ? -4.250 0.236 20.377 1.00 82.56 208 ALA A O 1
ATOM 1647 N N . ASP A 1 209 ? -5.053 0.197 18.284 1.00 80.94 209 ASP A N 1
ATOM 1648 C CA . ASP A 1 209 ? -3.976 0.980 17.681 1.00 80.94 209 ASP A CA 1
ATOM 1649 C C . ASP A 1 209 ? -4.561 2.030 16.742 1.00 80.94 209 ASP A C 1
ATOM 1651 O O . ASP A 1 209 ? -5.615 1.830 16.129 1.00 80.94 209 ASP A O 1
ATOM 1655 N N . ILE A 1 210 ? -3.838 3.135 16.567 1.00 79.50 210 ILE A N 1
ATOM 1656 C CA . ILE A 1 210 ? -4.108 4.114 15.514 1.00 79.50 210 ILE A CA 1
ATOM 1657 C C . ILE A 1 210 ? -3.024 3.997 14.454 1.00 79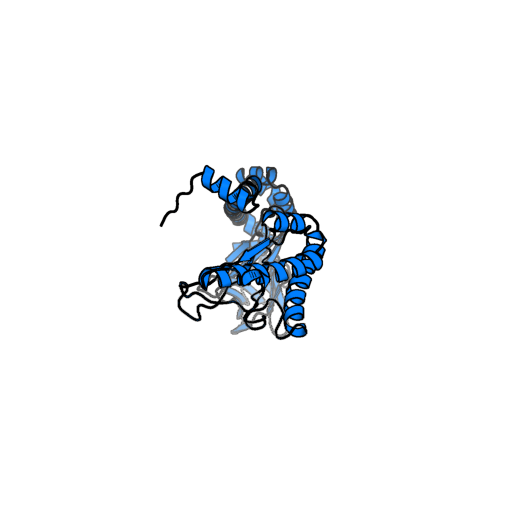.50 210 ILE A C 1
ATOM 1659 O O . ILE A 1 210 ? -1.854 4.290 14.687 1.00 79.50 210 ILE A O 1
ATOM 1663 N N . ILE A 1 211 ? -3.431 3.596 13.256 1.00 76.69 211 ILE A N 1
ATOM 1664 C CA . ILE A 1 211 ? -2.527 3.357 12.137 1.00 76.69 211 ILE A CA 1
ATOM 1665 C C . ILE A 1 211 ? -2.669 4.504 11.144 1.00 76.69 211 ILE A C 1
ATOM 1667 O O . ILE A 1 211 ? -3.727 4.686 10.535 1.00 76.69 211 ILE A O 1
ATOM 1671 N N . ALA A 1 212 ? -1.600 5.279 10.966 1.00 75.69 212 ALA A N 1
ATOM 1672 C CA . ALA A 1 212 ? -1.533 6.297 9.927 1.00 75.69 212 ALA A CA 1
ATOM 1673 C C . ALA A 1 212 ? -1.259 5.677 8.543 1.00 75.69 212 ALA A C 1
ATOM 1675 O O . ALA A 1 212 ? -0.569 4.657 8.440 1.00 75.69 212 ALA A O 1
ATOM 1676 N N . PRO A 1 213 ? -1.763 6.296 7.460 1.00 71.00 213 PRO A N 1
ATOM 1677 C CA . PRO A 1 213 ? -1.413 5.896 6.107 1.00 71.00 213 PRO A CA 1
ATOM 1678 C C . PRO A 1 213 ? 0.077 6.144 5.860 1.00 71.00 213 PRO A C 1
ATOM 1680 O O . PRO A 1 213 ? 0.660 7.086 6.398 1.00 71.00 213 PRO A O 1
ATOM 1683 N N . ARG A 1 214 ? 0.685 5.306 5.016 1.00 78.69 214 ARG A N 1
ATOM 1684 C CA . ARG A 1 214 ? 2.085 5.466 4.618 1.00 78.69 214 ARG A CA 1
ATOM 1685 C C . ARG A 1 214 ? 2.232 6.710 3.742 1.00 78.69 214 ARG A C 1
ATOM 1687 O O . ARG A 1 214 ? 1.657 6.765 2.658 1.00 78.69 214 ARG A O 1
ATOM 1694 N N . ILE A 1 215 ? 3.026 7.671 4.200 1.00 79.25 215 ILE A N 1
ATOM 1695 C CA . ILE A 1 215 ? 3.420 8.843 3.412 1.00 79.25 215 ILE A CA 1
ATOM 1696 C C . ILE A 1 215 ? 4.532 8.429 2.440 1.00 79.25 215 ILE A C 1
ATOM 1698 O O . ILE A 1 215 ? 5.429 7.659 2.793 1.00 79.25 215 ILE A O 1
ATOM 1702 N N . SER A 1 216 ? 4.481 8.933 1.208 1.00 77.44 216 SER A N 1
ATOM 1703 C CA . SER A 1 216 ? 5.488 8.658 0.179 1.00 77.44 216 SER A CA 1
ATOM 1704 C C . SER A 1 216 ? 5.934 9.930 -0.536 1.00 77.44 216 SER A C 1
ATOM 1706 O O . SER A 1 216 ? 5.144 10.853 -0.712 1.00 77.44 216 SER A O 1
ATOM 1708 N N . VAL A 1 217 ? 7.189 9.967 -0.979 1.00 78.00 217 VAL A N 1
ATOM 1709 C CA . VAL A 1 217 ? 7.631 10.941 -1.985 1.00 78.00 217 VAL A CA 1
ATOM 1710 C C . VAL A 1 217 ? 7.195 10.424 -3.349 1.00 78.00 217 VAL A C 1
ATOM 1712 O O . VAL A 1 217 ? 7.352 9.226 -3.624 1.00 78.00 217 VAL A O 1
ATOM 1715 N N . LYS A 1 218 ? 6.654 11.296 -4.207 1.00 69.12 218 LYS A N 1
ATOM 1716 C CA . LYS A 1 218 ? 6.401 10.887 -5.591 1.00 69.12 218 LYS A CA 1
ATOM 1717 C C . LYS A 1 218 ? 7.747 10.596 -6.254 1.00 69.12 218 LYS A C 1
ATOM 1719 O O . LYS A 1 218 ? 8.639 11.435 -6.173 1.00 69.12 218 LYS A O 1
ATOM 1724 N N . PRO A 1 219 ? 7.921 9.438 -6.915 1.00 56.66 219 PRO A N 1
ATOM 1725 C CA . PRO A 1 219 ? 9.128 9.236 -7.692 1.00 56.66 219 PRO A CA 1
ATOM 1726 C C . PRO A 1 219 ? 9.241 10.373 -8.718 1.00 56.66 219 PRO A C 1
ATOM 1728 O O . PRO A 1 219 ? 8.205 10.834 -9.225 1.00 56.66 219 PRO A O 1
ATOM 1731 N N . PRO A 1 220 ? 10.466 10.835 -9.022 1.00 55.66 220 PRO A N 1
ATOM 1732 C CA . PRO A 1 220 ? 10.667 11.793 -10.093 1.00 55.66 220 PRO A CA 1
ATOM 1733 C C . PRO A 1 220 ? 10.008 11.209 -11.339 1.00 55.66 220 PRO A C 1
ATOM 1735 O O . PRO A 1 220 ? 10.021 9.986 -11.532 1.00 55.66 220 PRO A O 1
ATOM 1738 N N . LYS A 1 221 ? 9.347 12.056 -12.139 1.00 49.03 221 LYS A N 1
ATOM 1739 C CA . LYS A 1 221 ? 8.712 11.606 -13.384 1.00 49.03 221 LYS A CA 1
ATOM 1740 C C . LYS A 1 221 ? 9.764 10.816 -14.153 1.00 49.03 221 LYS A C 1
ATOM 1742 O O . LYS A 1 221 ? 10.730 11.410 -14.618 1.00 49.03 221 LYS A O 1
ATOM 1747 N N . GLN A 1 222 ? 9.587 9.498 -14.254 1.00 44.41 222 GLN A N 1
ATOM 1748 C CA . GLN A 1 222 ? 10.448 8.668 -15.080 1.00 44.41 222 GLN A CA 1
ATOM 1749 C C . GLN A 1 222 ? 10.356 9.246 -16.489 1.00 44.41 222 GLN A C 1
ATOM 1751 O O . GLN A 1 222 ? 9.324 9.118 -17.149 1.00 44.41 222 GLN A O 1
ATOM 1756 N N . GLN A 1 223 ? 11.411 9.925 -16.944 1.00 46.34 223 GLN A N 1
ATOM 1757 C CA . GLN A 1 223 ? 11.641 10.001 -18.376 1.00 46.34 223 GLN A CA 1
ATOM 1758 C C . GLN A 1 223 ? 11.713 8.548 -18.826 1.00 46.34 223 GLN A C 1
ATOM 1760 O O . GLN A 1 223 ? 12.461 7.765 -18.238 1.00 46.34 223 GLN A O 1
ATOM 1765 N N . ALA A 1 224 ? 10.822 8.172 -19.745 1.00 38.44 224 ALA A N 1
ATOM 1766 C CA . ALA A 1 224 ? 10.699 6.806 -20.216 1.00 38.44 224 ALA A CA 1
ATOM 1767 C C . ALA A 1 224 ? 12.099 6.291 -20.555 1.00 38.44 224 ALA A C 1
ATOM 1769 O O . ALA A 1 224 ? 12.744 6.815 -21.460 1.00 38.44 224 ALA A O 1
ATOM 1770 N N . MET A 1 225 ? 12.580 5.309 -19.789 1.00 41.22 225 MET A N 1
ATOM 1771 C CA . MET A 1 225 ? 13.795 4.601 -20.150 1.00 41.22 225 MET A CA 1
ATOM 1772 C C . MET A 1 225 ? 13.505 3.955 -21.500 1.00 41.22 225 MET A C 1
ATOM 1774 O O . MET A 1 225 ? 12.654 3.069 -21.599 1.00 41.22 225 MET A O 1
ATOM 1778 N N . THR A 1 226 ? 14.143 4.460 -22.551 1.00 45.06 226 THR A N 1
ATOM 1779 C CA . THR A 1 226 ? 14.084 3.868 -23.883 1.00 45.06 226 THR A CA 1
ATOM 1780 C C . THR A 1 226 ? 14.638 2.457 -23.775 1.00 45.06 226 THR A C 1
ATOM 1782 O O . THR A 1 226 ? 15.835 2.276 -23.557 1.00 45.06 226 THR A O 1
ATOM 1785 N N . ALA A 1 227 ? 13.765 1.453 -23.873 1.00 43.03 227 ALA A N 1
ATOM 1786 C CA . ALA A 1 227 ? 14.207 0.075 -24.011 1.00 43.03 227 ALA A CA 1
ATOM 1787 C C . ALA A 1 227 ? 15.117 -0.023 -25.252 1.00 43.03 227 ALA A C 1
ATOM 1789 O O . ALA A 1 227 ? 14.810 0.610 -26.268 1.00 43.03 227 ALA A O 1
ATOM 1790 N N . PRO A 1 228 ? 16.229 -0.776 -25.189 1.00 52.84 228 PRO A N 1
ATOM 1791 C CA . PRO A 1 228 ? 17.097 -0.948 -26.343 1.00 52.84 228 PRO A CA 1
ATOM 1792 C C . PRO A 1 228 ? 16.303 -1.589 -27.485 1.00 52.84 228 PRO A C 1
ATOM 1794 O O . PRO A 1 228 ? 15.642 -2.614 -27.307 1.00 52.84 228 PRO A O 1
ATOM 1797 N N . VAL A 1 229 ? 16.353 -0.962 -28.660 1.00 53.16 229 VAL A N 1
ATOM 1798 C CA . VAL A 1 229 ? 15.766 -1.509 -29.884 1.00 53.16 229 VAL A CA 1
ATOM 1799 C C . VAL A 1 229 ? 16.741 -2.542 -30.434 1.00 53.16 229 VAL A C 1
ATOM 1801 O O . VAL A 1 229 ? 17.827 -2.191 -30.890 1.00 53.16 229 VAL A O 1
ATOM 1804 N N . ASN A 1 230 ? 16.364 -3.817 -30.385 1.00 58.19 230 ASN A N 1
ATOM 1805 C CA . ASN A 1 230 ? 17.141 -4.885 -31.003 1.00 58.19 230 ASN A CA 1
ATOM 1806 C C . ASN A 1 230 ? 16.749 -4.999 -32.477 1.00 58.19 230 ASN A C 1
ATOM 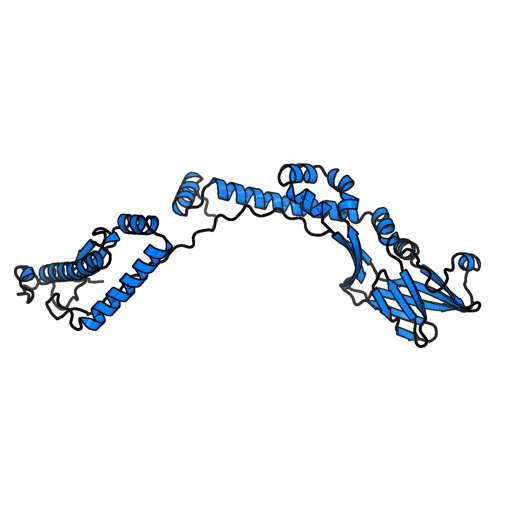1808 O O . ASN A 1 230 ? 15.642 -5.431 -32.790 1.00 58.19 230 ASN A O 1
ATOM 1812 N N . VAL A 1 231 ? 17.661 -4.626 -33.372 1.00 67.06 231 VAL A N 1
ATOM 1813 C CA . VAL A 1 231 ? 17.541 -4.931 -34.801 1.00 67.06 231 VAL A CA 1
ATOM 1814 C C . VAL A 1 231 ? 18.101 -6.333 -35.023 1.00 67.06 231 VAL A C 1
ATOM 1816 O O . VAL A 1 231 ? 19.268 -6.592 -34.725 1.00 67.06 231 VAL A O 1
ATOM 1819 N N . GLU A 1 232 ? 17.267 -7.253 -35.500 1.00 69.25 232 GLU A N 1
ATOM 1820 C CA . GLU A 1 232 ? 17.691 -8.628 -35.764 1.00 69.25 232 GLU A CA 1
ATOM 1821 C C . GLU A 1 232 ? 18.637 -8.694 -36.969 1.00 69.25 232 GLU A C 1
ATOM 1823 O O . GLU A 1 232 ? 18.541 -7.908 -37.909 1.00 69.25 232 GLU A O 1
ATOM 1828 N N . THR A 1 233 ? 19.570 -9.646 -36.950 1.00 74.38 233 THR A N 1
ATOM 1829 C CA . THR A 1 233 ? 20.444 -9.906 -38.104 1.00 74.38 233 THR A CA 1
ATOM 1830 C C . THR A 1 233 ? 19.768 -10.882 -39.060 1.00 74.38 233 THR A C 1
ATOM 1832 O O . THR A 1 233 ? 19.203 -11.887 -38.632 1.00 74.38 233 THR A O 1
ATOM 1835 N N . ILE A 1 234 ? 19.850 -10.614 -40.364 1.00 78.69 234 ILE A N 1
ATOM 1836 C CA . ILE A 1 234 ? 19.393 -11.547 -41.396 1.00 78.69 234 ILE A CA 1
ATOM 1837 C C . ILE A 1 234 ? 20.522 -12.513 -41.778 1.00 78.69 234 ILE A C 1
ATOM 1839 O O . ILE A 1 234 ? 21.616 -12.095 -42.153 1.00 78.69 234 ILE A O 1
ATOM 1843 N N . ALA A 1 235 ? 20.243 -13.817 -41.728 1.00 83.38 235 ALA A N 1
ATOM 1844 C CA . ALA A 1 235 ? 21.154 -14.861 -42.194 1.00 83.38 235 ALA A CA 1
ATOM 1845 C C . ALA A 1 235 ? 20.616 -15.519 -43.476 1.00 83.38 235 ALA A C 1
ATOM 1847 O O . ALA A 1 235 ? 19.570 -16.175 -43.475 1.00 83.38 235 ALA A O 1
ATOM 1848 N N . LEU A 1 236 ? 21.351 -15.369 -44.581 1.00 82.12 236 LEU A N 1
ATOM 1849 C CA . LEU A 1 236 ? 21.025 -15.963 -45.880 1.00 82.12 236 LEU A CA 1
ATOM 1850 C C . LEU A 1 236 ? 21.958 -17.144 -46.165 1.00 82.12 236 LEU A C 1
ATOM 1852 O O . LEU A 1 236 ? 23.054 -16.980 -46.692 1.00 82.12 236 LEU A O 1
ATOM 1856 N N . ALA A 1 237 ? 21.518 -18.347 -45.796 1.00 82.25 237 ALA A N 1
ATOM 1857 C CA . ALA A 1 237 ? 22.272 -19.574 -46.029 1.00 82.25 237 ALA A CA 1
ATOM 1858 C C . ALA A 1 237 ? 21.974 -20.166 -47.414 1.00 82.25 237 ALA A C 1
ATOM 1860 O O . ALA A 1 237 ? 20.810 -20.366 -47.761 1.00 82.25 237 ALA A O 1
ATOM 1861 N N . ASP A 1 238 ? 23.037 -20.470 -48.163 1.00 80.56 238 ASP A N 1
ATOM 1862 C CA . ASP A 1 238 ? 23.014 -21.210 -49.433 1.00 80.56 238 ASP A CA 1
ATOM 1863 C C . ASP A 1 238 ? 22.001 -20.697 -50.480 1.00 80.56 238 ASP A C 1
ATOM 1865 O O . ASP A 1 238 ? 21.307 -21.461 -51.150 1.00 80.56 238 ASP A O 1
ATOM 1869 N N . VAL A 1 239 ? 21.897 -19.373 -50.617 1.00 86.88 239 VAL A N 1
ATOM 1870 C CA . VAL A 1 239 ? 20.918 -18.734 -51.516 1.00 86.88 239 VAL A CA 1
ATOM 1871 C C . VAL A 1 239 ? 21.399 -18.597 -52.960 1.00 86.88 239 VAL A C 1
ATOM 1873 O O . VAL A 1 239 ? 20.584 -18.398 -53.855 1.00 86.88 239 VAL A O 1
ATOM 1876 N N . PHE A 1 240 ? 22.705 -18.707 -53.207 1.00 89.56 240 PHE A N 1
ATOM 1877 C CA . PHE A 1 240 ? 23.313 -18.448 -54.513 1.00 89.56 240 PHE A CA 1
ATOM 1878 C C . PHE A 1 240 ? 23.526 -19.720 -55.331 1.00 89.56 240 PHE A C 1
ATOM 1880 O O . PHE A 1 240 ? 23.839 -20.779 -54.786 1.00 89.56 240 PHE A O 1
ATOM 1887 N N . GLU A 1 241 ? 23.419 -19.603 -56.653 1.00 88.69 241 GLU A N 1
ATOM 1888 C CA . GLU A 1 241 ? 23.810 -20.649 -57.593 1.00 88.69 241 GLU A CA 1
ATOM 1889 C C . GLU A 1 241 ? 25.298 -20.988 -57.453 1.00 88.69 241 GLU A C 1
ATOM 1891 O O . GLU A 1 241 ? 26.131 -20.160 -57.059 1.00 88.69 241 GLU A O 1
ATOM 1896 N N . PHE A 1 242 ? 25.647 -22.232 -57.780 1.00 84.00 242 PHE A N 1
ATOM 1897 C CA . PHE A 1 242 ? 27.028 -22.686 -57.693 1.00 84.00 242 PHE A CA 1
ATOM 1898 C C . PHE A 1 242 ? 27.932 -21.854 -58.611 1.00 84.00 242 PHE A C 1
ATOM 1900 O O . PHE A 1 242 ? 27.688 -21.748 -59.810 1.00 84.00 242 PHE A O 1
ATOM 1907 N N . GLY A 1 243 ? 28.994 -21.274 -58.044 1.00 80.25 243 GLY A N 1
ATOM 1908 C CA . GLY A 1 243 ? 29.960 -20.479 -58.800 1.00 80.25 243 GLY A CA 1
ATOM 1909 C C . GLY A 1 243 ? 29.387 -19.213 -59.446 1.00 80.25 243 GLY A C 1
ATOM 1910 O O . GLY A 1 243 ? 29.939 -18.777 -60.450 1.00 80.25 243 GLY A O 1
ATOM 1911 N N . GLY A 1 244 ? 28.307 -18.639 -58.904 1.00 86.81 244 GLY A N 1
ATOM 1912 C CA . GLY A 1 244 ? 27.705 -17.397 -59.397 1.00 86.81 244 GLY A CA 1
ATOM 1913 C C . GLY A 1 244 ? 27.119 -16.511 -58.294 1.00 86.81 244 GLY A C 1
ATOM 1914 O O . GLY A 1 244 ? 27.128 -16.869 -57.112 1.00 86.81 244 GLY A O 1
ATOM 1915 N N . VAL A 1 245 ? 26.618 -15.343 -58.703 1.00 90.25 245 VAL A N 1
ATOM 1916 C CA . VAL A 1 245 ? 25.977 -14.329 -57.838 1.00 90.25 245 VAL A CA 1
ATOM 1917 C C . VAL A 1 245 ? 24.451 -14.295 -57.977 1.00 90.25 245 VAL A C 1
ATOM 1919 O O . VAL A 1 245 ? 23.790 -13.542 -57.273 1.00 90.25 245 VAL A O 1
ATOM 1922 N N . ASN A 1 246 ? 23.884 -15.124 -58.854 1.00 91.44 246 ASN A N 1
ATOM 1923 C CA . ASN A 1 246 ? 22.438 -15.251 -59.014 1.00 91.44 246 ASN A CA 1
ATOM 1924 C C . ASN A 1 246 ? 21.854 -16.134 -57.909 1.00 91.44 246 ASN A C 1
ATOM 1926 O O . ASN A 1 246 ? 22.525 -17.048 -57.420 1.00 91.44 246 ASN A O 1
ATOM 1930 N N . PHE A 1 247 ? 20.606 -15.885 -57.520 1.00 91.50 247 PHE A N 1
ATOM 1931 C CA . PHE A 1 247 ? 19.921 -16.707 -56.526 1.00 91.50 247 PHE A CA 1
ATOM 1932 C C . PHE A 1 247 ? 19.399 -18.012 -57.131 1.00 91.50 247 PHE A C 1
ATOM 1934 O O . PHE A 1 247 ? 18.834 -18.007 -58.218 1.00 91.50 247 PHE A O 1
ATOM 1941 N N . LYS A 1 248 ? 19.511 -19.117 -56.382 1.00 91.56 248 LYS A N 1
ATOM 1942 C CA . LYS A 1 248 ? 18.874 -20.408 -56.717 1.00 91.56 248 LYS A CA 1
ATOM 1943 C C . LYS A 1 248 ? 17.348 -20.295 -56.762 1.00 91.56 248 LYS A C 1
ATOM 1945 O O . LYS A 1 248 ? 16.696 -20.936 -57.576 1.00 91.56 248 LYS A O 1
ATOM 1950 N N . ASP A 1 249 ? 16.798 -19.515 -55.835 1.00 92.00 249 ASP A N 1
ATOM 1951 C CA . ASP A 1 249 ? 15.371 -19.229 -55.692 1.00 92.00 249 ASP A CA 1
ATOM 1952 C C . ASP A 1 249 ? 15.222 -17.737 -55.384 1.00 92.00 249 ASP A C 1
ATOM 1954 O O . ASP A 1 249 ? 15.361 -17.286 -54.239 1.00 92.00 249 ASP A O 1
ATOM 1958 N N . GLU A 1 250 ? 15.018 -16.962 -56.444 1.00 91.50 250 GLU A N 1
ATOM 1959 C CA . GLU A 1 250 ? 14.901 -15.510 -56.374 1.00 91.50 250 GLU A CA 1
ATOM 1960 C C . GLU A 1 250 ? 13.693 -15.079 -55.533 1.00 91.50 250 GLU A C 1
ATOM 1962 O O . GLU A 1 250 ? 13.821 -14.189 -54.693 1.00 91.50 250 GLU A O 1
ATOM 1967 N N . ALA A 1 251 ? 12.547 -15.755 -55.671 1.00 89.69 251 ALA A N 1
ATOM 1968 C CA . ALA A 1 251 ? 11.331 -15.419 -54.934 1.00 89.69 251 ALA A CA 1
ATOM 1969 C C . ALA A 1 251 ? 11.522 -15.593 -53.421 1.00 89.69 251 ALA A C 1
ATOM 1971 O O . ALA A 1 251 ? 11.247 -14.676 -52.644 1.00 89.69 251 ALA A O 1
ATOM 1972 N N . ARG A 1 252 ? 12.055 -16.744 -52.995 1.00 88.31 252 ARG A N 1
ATOM 1973 C CA . ARG A 1 252 ? 12.283 -17.037 -51.574 1.00 88.31 252 ARG A CA 1
ATOM 1974 C C . ARG A 1 252 ? 13.373 -16.162 -50.960 1.00 88.31 252 ARG A C 1
ATOM 1976 O O . ARG A 1 252 ? 13.251 -15.751 -49.805 1.00 88.31 252 ARG A O 1
ATOM 1983 N N . THR A 1 253 ? 14.442 -15.889 -51.705 1.00 87.38 253 THR A N 1
ATOM 1984 C CA . THR A 1 253 ? 15.551 -15.060 -51.211 1.00 87.38 253 THR A CA 1
ATOM 1985 C C . THR A 1 253 ? 15.114 -13.608 -51.067 1.00 87.38 253 THR A C 1
ATOM 1987 O O . THR A 1 253 ? 15.322 -13.009 -50.010 1.00 87.38 253 THR A O 1
ATOM 1990 N N . ASN A 1 254 ? 14.406 -13.078 -52.069 1.00 88.38 254 ASN A N 1
ATOM 1991 C CA . ASN A 1 254 ? 13.837 -11.738 -52.003 1.00 88.38 254 ASN A CA 1
ATOM 1992 C C . ASN A 1 254 ? 12.806 -11.617 -50.882 1.00 88.38 254 ASN A C 1
ATOM 1994 O O . ASN A 1 254 ? 12.818 -10.608 -50.188 1.00 88.38 254 ASN A O 1
ATOM 1998 N N . GLN A 1 255 ? 11.977 -12.636 -50.627 1.00 88.62 255 GLN A N 1
ATOM 1999 C CA . GLN A 1 255 ? 11.046 -12.610 -49.494 1.00 88.62 255 GLN A CA 1
ATOM 2000 C C . GLN A 1 255 ? 11.774 -12.383 -48.159 1.00 88.62 255 GLN A C 1
ATOM 2002 O O . GLN A 1 255 ? 11.394 -11.493 -47.405 1.00 88.62 255 GLN A O 1
ATOM 2007 N N . ARG A 1 256 ? 12.850 -13.131 -47.886 1.00 82.75 256 ARG A N 1
ATOM 2008 C CA . ARG A 1 256 ? 13.625 -12.981 -46.639 1.00 82.75 256 ARG A CA 1
ATOM 2009 C C . ARG A 1 256 ? 14.272 -11.605 -46.513 1.00 82.75 256 ARG A C 1
ATOM 2011 O O . ARG A 1 256 ? 14.280 -11.023 -45.433 1.00 82.75 256 ARG A O 1
ATOM 2018 N N . ILE A 1 257 ? 14.801 -11.075 -47.616 1.00 89.56 257 ILE A N 1
ATOM 2019 C CA . ILE A 1 257 ? 15.354 -9.715 -47.645 1.00 89.56 257 ILE A CA 1
ATOM 2020 C C . ILE A 1 257 ? 14.245 -8.690 -47.377 1.00 89.56 257 ILE A C 1
ATOM 2022 O O . ILE A 1 257 ? 14.446 -7.765 -46.594 1.00 89.56 257 ILE A O 1
ATOM 2026 N N . GLN A 1 258 ? 13.062 -8.868 -47.972 1.00 90.31 258 GLN A N 1
ATOM 2027 C CA . GLN A 1 258 ? 11.925 -7.973 -47.766 1.00 90.31 258 GLN A CA 1
ATOM 2028 C C . GLN A 1 258 ? 11.394 -8.017 -46.329 1.00 90.31 258 GLN A C 1
ATOM 2030 O O . GLN A 1 258 ? 11.037 -6.969 -45.808 1.00 90.31 258 GLN A O 1
ATOM 2035 N N . GLU A 1 259 ? 11.390 -9.169 -45.657 1.00 88.44 259 GLU A N 1
ATOM 2036 C CA . GLU A 1 259 ? 11.026 -9.266 -44.233 1.00 88.44 259 GLU A CA 1
ATOM 2037 C C . GLU A 1 259 ? 11.926 -8.369 -43.364 1.00 88.44 259 GLU A C 1
ATOM 2039 O O . GLU A 1 259 ? 11.425 -7.563 -42.576 1.00 88.44 259 GLU A O 1
ATOM 2044 N N . PHE A 1 260 ? 13.244 -8.416 -43.587 1.00 88.19 260 PHE A N 1
ATOM 2045 C CA . PHE A 1 260 ? 14.196 -7.525 -42.917 1.00 88.19 260 PHE A CA 1
ATOM 2046 C C . PHE A 1 260 ? 13.982 -6.046 -43.290 1.00 88.19 260 PHE A C 1
ATOM 2048 O O . PHE A 1 260 ? 13.963 -5.178 -42.419 1.00 88.19 260 PHE A O 1
ATOM 2055 N N . VAL A 1 261 ? 13.755 -5.738 -44.573 1.00 91.75 261 VAL A N 1
ATOM 2056 C CA . VAL A 1 261 ? 13.455 -4.368 -45.033 1.00 91.75 261 VAL A CA 1
ATOM 2057 C C . VAL A 1 261 ? 12.192 -3.817 -44.366 1.00 91.75 261 VAL A C 1
ATOM 2059 O O . VAL A 1 261 ? 12.183 -2.663 -43.946 1.00 91.75 261 VAL A O 1
ATOM 2062 N N . GLN A 1 262 ? 11.129 -4.615 -44.246 1.00 90.56 262 GLN A N 1
ATOM 2063 C CA . GLN A 1 262 ? 9.882 -4.189 -43.604 1.00 90.56 262 GLN A CA 1
ATOM 2064 C C . GLN A 1 262 ? 10.071 -3.930 -42.110 1.00 90.56 262 GLN A C 1
ATOM 2066 O O . GLN A 1 262 ? 9.550 -2.943 -41.595 1.00 90.56 262 GLN A O 1
ATOM 2071 N N . GLN A 1 263 ? 10.868 -4.752 -41.422 1.00 85.81 263 GLN A N 1
ATOM 2072 C CA . GLN A 1 263 ? 11.242 -4.487 -40.033 1.00 85.81 263 GLN A CA 1
ATOM 2073 C C . GLN A 1 263 ? 11.979 -3.145 -39.902 1.00 85.81 263 GLN A C 1
ATOM 2075 O O . GLN A 1 263 ? 11.627 -2.325 -39.053 1.00 85.81 263 GLN A O 1
ATOM 2080 N N . MET A 1 264 ? 12.957 -2.887 -40.776 1.00 85.62 264 MET A N 1
ATOM 2081 C CA . MET A 1 264 ? 13.699 -1.623 -40.794 1.00 85.62 264 MET A CA 1
ATOM 2082 C C . MET A 1 264 ? 12.786 -0.423 -41.062 1.00 85.62 264 MET A C 1
ATOM 2084 O O . MET A 1 264 ? 12.894 0.581 -40.360 1.00 85.62 264 MET A O 1
ATOM 2088 N N . LYS A 1 265 ? 11.846 -0.536 -42.009 1.00 89.25 265 LYS A N 1
ATOM 2089 C CA . LYS A 1 265 ? 10.842 0.505 -42.282 1.00 89.25 265 LYS A CA 1
ATOM 2090 C C . LYS A 1 265 ? 9.929 0.750 -41.086 1.00 89.25 265 LYS A C 1
ATOM 2092 O O . LYS A 1 265 ? 9.708 1.900 -40.733 1.00 89.25 265 LYS A O 1
ATOM 2097 N N . GLY A 1 266 ? 9.498 -0.303 -40.391 1.00 81.25 266 GLY A N 1
ATOM 2098 C CA . GLY A 1 266 ? 8.730 -0.168 -39.152 1.00 81.25 266 GLY A CA 1
ATOM 2099 C C . GLY A 1 266 ? 9.472 0.623 -38.068 1.00 81.25 266 GLY A C 1
ATOM 2100 O O . GLY A 1 266 ? 8.866 1.441 -37.377 1.00 81.25 266 GLY A O 1
ATOM 2101 N N . TYR A 1 267 ? 10.792 0.442 -37.940 1.00 79.75 267 TYR A N 1
ATOM 2102 C CA . TYR A 1 267 ? 11.607 1.254 -37.031 1.00 79.75 267 TYR A CA 1
ATOM 2103 C C . TYR A 1 267 ? 11.792 2.693 -37.514 1.00 79.75 267 TYR A C 1
ATOM 2105 O O . TYR A 1 267 ? 11.771 3.609 -36.693 1.00 79.75 267 TYR A O 1
ATOM 2113 N N . VAL A 1 268 ? 11.929 2.915 -38.822 1.00 80.75 268 VAL A N 1
ATOM 2114 C CA . VAL A 1 268 ? 11.951 4.267 -39.397 1.00 80.75 268 VAL A CA 1
ATOM 2115 C C . VAL A 1 268 ? 10.632 4.994 -39.127 1.00 80.75 268 VAL A C 1
ATOM 2117 O O . VAL A 1 268 ? 10.664 6.134 -38.674 1.00 80.75 268 VAL A O 1
ATOM 2120 N N . ASP A 1 269 ? 9.488 4.340 -39.310 1.00 78.81 269 ASP A N 1
ATOM 2121 C CA . ASP A 1 269 ? 8.173 4.930 -39.039 1.00 78.81 269 ASP A CA 1
ATOM 2122 C C . ASP A 1 269 ? 7.985 5.247 -37.548 1.00 78.81 269 ASP A C 1
ATOM 2124 O O . ASP A 1 269 ? 7.408 6.274 -37.186 1.00 78.81 269 ASP A O 1
ATOM 2128 N N . MET A 1 270 ? 8.492 4.378 -36.668 1.00 71.25 270 MET A N 1
ATOM 2129 C CA . MET A 1 270 ? 8.346 4.530 -35.220 1.00 71.25 270 MET A CA 1
ATOM 2130 C C . MET A 1 270 ? 9.288 5.582 -34.622 1.00 71.25 270 MET A C 1
ATOM 2132 O O . MET A 1 270 ? 8.899 6.299 -33.699 1.00 71.25 270 MET A O 1
ATOM 2136 N N . TYR A 1 271 ? 10.525 5.664 -35.116 1.00 74.31 271 TYR A N 1
ATOM 2137 C CA . TYR A 1 271 ? 11.596 6.448 -34.491 1.00 74.31 271 TYR A CA 1
ATOM 2138 C C . TYR A 1 271 ? 12.132 7.590 -35.360 1.00 74.31 271 TYR A C 1
ATOM 2140 O O . TYR A 1 271 ? 12.826 8.461 -34.840 1.00 74.31 271 TYR A O 1
ATOM 2148 N N . GLY A 1 272 ? 11.815 7.624 -36.654 1.00 79.50 272 GLY A N 1
ATOM 2149 C CA . GLY A 1 272 ? 12.171 8.696 -37.582 1.00 79.50 272 GLY A CA 1
ATOM 2150 C C . GLY A 1 272 ? 13.676 8.869 -37.813 1.00 79.50 272 GLY A C 1
ATOM 2151 O O . GLY A 1 272 ? 14.469 7.926 -37.758 1.00 79.50 272 GLY A O 1
ATOM 2152 N N . THR A 1 273 ? 14.080 10.117 -38.066 1.00 76.50 273 THR A N 1
ATOM 2153 C CA . THR A 1 273 ? 15.466 10.517 -38.368 1.00 76.50 273 THR A CA 1
ATOM 2154 C C . THR A 1 273 ? 16.514 10.020 -37.360 1.00 76.50 273 THR A C 1
ATOM 2156 O O . THR A 1 273 ? 17.556 9.544 -37.811 1.00 76.50 273 THR A O 1
ATOM 2159 N N . PRO A 1 274 ? 16.278 10.045 -36.029 1.00 74.69 274 PRO A N 1
ATOM 2160 C CA . PRO A 1 274 ? 17.228 9.501 -35.056 1.00 74.69 274 PRO A CA 1
ATOM 2161 C C . PRO A 1 274 ? 17.658 8.051 -35.320 1.00 74.69 274 PRO A C 1
ATOM 2163 O O . PRO A 1 274 ? 18.835 7.721 -35.171 1.00 74.69 274 PRO A O 1
ATOM 2166 N N . PHE A 1 275 ? 16.731 7.185 -35.741 1.00 78.81 275 PHE A N 1
ATOM 2167 C CA . PHE A 1 275 ? 17.052 5.793 -36.060 1.00 78.81 275 PHE A CA 1
ATOM 2168 C C . PHE A 1 275 ? 17.868 5.682 -37.352 1.00 78.81 275 PHE A C 1
ATOM 2170 O O . PHE A 1 275 ? 18.870 4.968 -37.387 1.00 78.81 275 PHE A O 1
ATOM 2177 N N . ILE A 1 276 ? 17.503 6.448 -38.385 1.00 79.69 276 ILE A N 1
ATOM 2178 C CA . ILE A 1 276 ? 18.247 6.512 -39.653 1.00 79.69 276 ILE A CA 1
ATOM 2179 C C . ILE A 1 276 ? 19.698 6.943 -39.401 1.00 79.69 276 ILE A C 1
ATOM 2181 O O . ILE A 1 276 ? 20.636 6.301 -39.875 1.00 79.69 276 ILE A O 1
ATOM 2185 N N . GLU A 1 277 ? 19.904 8.007 -38.622 1.00 77.94 277 GLU A N 1
ATOM 2186 C CA . GLU A 1 277 ? 21.244 8.488 -38.277 1.00 77.94 277 GLU A CA 1
ATOM 2187 C C . GLU A 1 277 ? 22.033 7.467 -37.458 1.00 77.94 277 GLU A C 1
ATOM 2189 O O . GLU A 1 277 ? 23.235 7.305 -37.677 1.00 77.94 277 GLU A O 1
ATOM 2194 N N . HIS A 1 278 ? 21.375 6.762 -36.534 1.00 79.62 278 HIS A N 1
ATOM 2195 C CA . HIS A 1 278 ? 22.015 5.710 -35.756 1.00 79.62 278 HIS A CA 1
ATOM 2196 C C . HIS A 1 278 ? 22.536 4.588 -36.660 1.00 79.62 278 HIS A C 1
ATOM 2198 O O . HIS A 1 278 ? 23.714 4.244 -36.584 1.00 79.62 278 HIS A O 1
ATOM 2204 N N . ILE A 1 279 ? 21.699 4.062 -37.557 1.00 82.50 279 ILE A N 1
ATOM 2205 C CA . ILE A 1 279 ? 22.088 2.994 -38.488 1.00 82.50 279 ILE A CA 1
ATOM 2206 C C . ILE A 1 279 ? 23.221 3.454 -39.410 1.00 82.50 279 ILE A C 1
ATOM 2208 O O . ILE A 1 279 ? 24.209 2.736 -39.558 1.00 82.50 279 ILE A O 1
ATOM 2212 N N . LYS A 1 280 ? 23.148 4.679 -39.948 1.00 84.00 280 LYS A N 1
ATOM 2213 C CA . LYS A 1 280 ? 24.238 5.270 -40.745 1.00 84.00 280 LYS A CA 1
ATOM 2214 C C . LYS A 1 280 ? 25.560 5.309 -39.976 1.00 84.00 280 LYS A C 1
ATOM 2216 O O . LYS A 1 280 ? 26.594 4.961 -40.530 1.00 84.00 280 LYS A O 1
ATOM 2221 N N . ARG A 1 281 ? 25.544 5.673 -38.689 1.00 78.38 281 ARG A N 1
ATOM 2222 C CA . ARG A 1 281 ? 26.757 5.683 -37.847 1.00 78.38 281 ARG A CA 1
ATOM 2223 C C . ARG A 1 281 ? 27.322 4.286 -37.592 1.00 78.38 281 ARG A C 1
ATOM 2225 O O . ARG A 1 281 ? 28.538 4.155 -37.478 1.00 78.38 281 ARG A O 1
ATOM 2232 N N . GLN A 1 282 ? 26.468 3.265 -37.497 1.00 80.69 282 GLN A N 1
ATOM 2233 C CA . GLN A 1 282 ? 26.903 1.880 -37.282 1.00 80.69 282 GLN A CA 1
ATOM 2234 C C . GLN A 1 282 ? 27.550 1.250 -38.521 1.00 80.69 282 GLN A C 1
ATOM 2236 O O . GLN A 1 282 ? 28.271 0.267 -38.373 1.00 80.69 282 GLN A O 1
ATOM 2241 N N . ASN A 1 283 ? 27.333 1.805 -39.721 1.00 82.06 283 ASN A N 1
ATOM 2242 C CA . ASN A 1 283 ? 27.870 1.282 -40.985 1.00 82.06 283 ASN A CA 1
ATOM 2243 C C . ASN A 1 283 ? 27.615 -0.234 -41.152 1.00 82.06 283 ASN A C 1
ATOM 2245 O O . ASN A 1 283 ? 28.566 -1.027 -41.194 1.00 82.06 283 ASN A O 1
ATOM 2249 N N . PRO A 1 284 ? 26.339 -0.668 -41.203 1.00 85.44 284 PRO A N 1
ATOM 2250 C CA . PRO A 1 284 ? 25.995 -2.083 -41.258 1.00 85.44 284 PRO A CA 1
ATOM 2251 C C . PRO A 1 284 ? 26.676 -2.761 -42.450 1.00 85.44 284 PRO A C 1
ATOM 2253 O O . PRO A 1 284 ? 26.635 -2.264 -43.573 1.00 85.44 284 PRO A O 1
ATOM 2256 N N . THR A 1 285 ? 27.315 -3.904 -42.204 1.00 89.81 285 THR A N 1
ATOM 2257 C CA . THR A 1 285 ? 28.098 -4.623 -43.215 1.00 89.81 285 THR A CA 1
ATOM 2258 C C . THR A 1 285 ? 27.474 -5.980 -43.507 1.00 89.81 285 THR A C 1
ATOM 2260 O O . THR A 1 285 ? 27.255 -6.781 -42.599 1.00 89.81 285 THR A O 1
ATOM 2263 N N . VAL A 1 286 ? 27.230 -6.259 -44.786 1.00 90.12 286 VAL A N 1
ATOM 2264 C CA . VAL A 1 286 ? 26.887 -7.595 -45.270 1.00 90.12 286 VAL A CA 1
ATOM 2265 C C . VAL A 1 286 ? 28.172 -8.399 -45.426 1.00 90.12 286 VAL A C 1
ATOM 2267 O O . VAL A 1 286 ? 29.049 -8.036 -46.212 1.00 90.12 286 VAL A O 1
ATOM 2270 N N . TYR A 1 287 ? 28.269 -9.504 -44.693 1.00 90.19 287 TYR A N 1
ATOM 2271 C CA . TYR A 1 287 ? 29.399 -10.422 -44.771 1.00 90.19 287 TYR A CA 1
ATOM 2272 C C . TYR A 1 287 ? 29.071 -11.599 -45.690 1.00 90.19 287 TYR A C 1
ATOM 2274 O O . TYR A 1 287 ? 28.117 -12.339 -45.451 1.00 90.19 287 TYR A O 1
ATOM 2282 N N . GLY A 1 288 ? 29.868 -11.773 -46.743 1.00 88.62 288 GLY A N 1
ATOM 2283 C CA . GLY A 1 288 ? 29.787 -12.923 -47.640 1.00 88.62 288 GLY A CA 1
ATOM 2284 C C . GLY A 1 288 ? 30.812 -13.980 -47.258 1.00 88.62 288 GLY A C 1
ATOM 2285 O O . GLY A 1 288 ? 31.977 -13.651 -47.053 1.00 88.62 288 GLY A O 1
ATOM 2286 N N . TYR A 1 289 ? 30.404 -15.245 -47.221 1.00 88.56 289 TYR A N 1
ATOM 2287 C CA . TYR A 1 289 ? 31.270 -16.380 -46.890 1.00 88.56 289 TYR A CA 1
ATOM 2288 C C . TYR A 1 289 ? 31.274 -17.403 -48.028 1.00 88.56 289 TYR A C 1
ATOM 2290 O O . TYR A 1 289 ? 30.282 -17.534 -48.754 1.00 88.56 289 TYR A O 1
ATOM 2298 N N . ALA A 1 290 ? 32.380 -18.129 -48.173 1.00 84.31 290 ALA A N 1
ATOM 2299 C CA . ALA A 1 290 ? 32.515 -19.264 -49.078 1.00 84.31 290 ALA A CA 1
ATOM 2300 C C . ALA A 1 290 ? 32.862 -20.539 -48.292 1.00 84.31 290 ALA A C 1
ATOM 2302 O O . ALA A 1 290 ? 33.531 -20.489 -47.256 1.00 84.31 290 ALA A O 1
ATOM 2303 N N . SER A 1 291 ? 32.374 -21.683 -48.769 1.00 79.56 291 SER A N 1
ATOM 2304 C CA . SER A 1 291 ? 32.733 -23.001 -48.244 1.00 79.56 291 SER A CA 1
ATOM 2305 C C . SER A 1 291 ? 34.153 -23.377 -48.655 1.00 79.56 291 SER A C 1
ATOM 2307 O O . SER A 1 291 ? 34.595 -23.048 -49.750 1.00 79.56 291 SER A O 1
ATOM 2309 N N . MET A 1 292 ? 34.856 -24.108 -47.790 1.00 79.44 292 MET A N 1
ATOM 2310 C CA . MET A 1 292 ? 36.151 -24.695 -48.127 1.00 79.44 292 MET A CA 1
ATOM 2311 C C . MET A 1 292 ? 35.945 -26.086 -48.721 1.00 79.44 292 MET A C 1
ATOM 2313 O O . MET A 1 292 ? 35.886 -27.083 -48.002 1.00 79.44 292 MET A O 1
ATOM 2317 N N . ASP A 1 293 ? 35.831 -26.142 -50.044 1.00 72.62 293 ASP A N 1
ATOM 2318 C CA . ASP A 1 293 ? 35.524 -27.381 -50.773 1.00 72.62 293 ASP A CA 1
ATOM 2319 C C . ASP A 1 293 ? 36.773 -28.031 -51.412 1.00 72.62 293 ASP A C 1
ATOM 2321 O O . ASP A 1 293 ? 36.659 -28.924 -52.255 1.00 72.62 293 ASP A O 1
ATOM 2325 N N . GLY A 1 294 ? 37.981 -27.562 -51.077 1.00 79.69 294 GLY A N 1
ATOM 2326 C CA . GLY A 1 294 ? 39.243 -28.052 -51.641 1.00 79.69 294 GLY A CA 1
ATOM 2327 C C . GLY A 1 294 ? 40.477 -27.360 -51.057 1.00 79.69 294 GLY A C 1
ATOM 2328 O O . GLY A 1 294 ? 40.361 -26.599 -50.104 1.00 79.69 294 GLY A O 1
ATOM 2329 N N . ASP A 1 295 ? 41.660 -27.636 -51.618 1.00 83.00 295 ASP A N 1
ATOM 2330 C CA . ASP A 1 295 ? 42.907 -26.970 -51.207 1.00 83.00 295 ASP A CA 1
ATOM 2331 C C . ASP A 1 295 ? 42.858 -25.477 -51.598 1.00 83.00 295 ASP A C 1
ATOM 2333 O O . ASP A 1 295 ? 42.768 -25.177 -52.796 1.00 83.00 295 ASP A O 1
ATOM 2337 N N . PRO A 1 296 ? 42.949 -24.541 -50.632 1.00 84.06 296 PRO A N 1
ATOM 2338 C CA . PRO A 1 296 ? 42.912 -23.098 -50.886 1.00 84.06 296 PRO A CA 1
ATOM 2339 C C . PRO A 1 296 ? 43.993 -22.619 -51.868 1.00 84.06 296 PRO A C 1
ATOM 2341 O O . PRO A 1 296 ? 43.794 -21.646 -52.596 1.00 84.06 296 PRO A O 1
ATOM 2344 N N . ASN A 1 297 ? 45.134 -23.318 -51.925 1.00 87.31 297 ASN A N 1
ATOM 2345 C CA . ASN A 1 297 ? 46.264 -22.979 -52.795 1.00 87.31 297 ASN A CA 1
ATOM 2346 C C . ASN A 1 297 ? 46.156 -23.607 -54.191 1.00 87.31 297 ASN A C 1
ATOM 2348 O O . ASN A 1 297 ? 47.000 -23.355 -55.057 1.00 87.31 297 ASN A O 1
ATOM 2352 N N . GLN A 1 298 ? 45.139 -24.439 -54.428 1.00 88.44 298 GLN A N 1
ATOM 2353 C CA . GLN A 1 298 ? 44.923 -25.059 -55.723 1.00 88.44 298 GLN A CA 1
ATOM 2354 C C . GLN A 1 298 ? 44.603 -23.984 -56.763 1.00 88.44 298 GLN A C 1
ATOM 2356 O O . GLN A 1 298 ? 43.718 -23.150 -56.567 1.00 88.44 298 GLN A O 1
ATOM 2361 N N . LYS A 1 299 ? 45.278 -24.046 -57.914 1.00 86.50 299 LYS A N 1
ATOM 2362 C CA . LYS A 1 299 ? 44.879 -23.251 -59.076 1.00 86.50 299 LYS A CA 1
ATOM 2363 C C . LYS A 1 299 ? 43.566 -23.784 -59.627 1.00 86.50 299 LYS A C 1
ATOM 2365 O O . LYS A 1 299 ? 43.486 -24.956 -60.000 1.00 86.50 299 LYS A O 1
ATOM 2370 N N . ILE A 1 300 ? 42.566 -22.919 -59.705 1.00 83.19 300 ILE A N 1
ATOM 2371 C CA . ILE A 1 300 ? 41.269 -23.228 -60.301 1.00 83.19 300 ILE A CA 1
ATOM 2372 C C . ILE A 1 300 ? 40.944 -22.192 -61.370 1.00 83.19 300 ILE A C 1
ATOM 2374 O O . ILE A 1 300 ? 41.385 -21.050 -61.288 1.00 83.19 300 ILE A O 1
ATOM 2378 N N . GLN A 1 301 ? 40.158 -22.590 -62.365 1.00 79.38 301 GLN A N 1
ATOM 2379 C CA . GLN A 1 301 ? 39.487 -21.643 -63.244 1.00 79.38 301 GLN A CA 1
ATOM 2380 C C . GLN A 1 301 ? 38.051 -21.516 -62.747 1.00 79.38 301 GLN A C 1
ATOM 2382 O O . GLN A 1 301 ? 37.265 -22.455 -62.847 1.00 79.38 301 GLN A O 1
ATOM 2387 N N . GLY A 1 302 ? 37.747 -20.380 -62.131 1.00 77.94 302 GLY A N 1
ATOM 2388 C CA . GLY A 1 302 ? 36.431 -20.107 -61.578 1.00 77.94 302 GLY A CA 1
ATOM 2389 C C . GLY A 1 302 ? 35.338 -19.967 -62.639 1.00 77.94 302 GLY A C 1
ATOM 2390 O O . GLY A 1 302 ? 35.602 -19.540 -63.762 1.00 77.94 302 GLY A O 1
ATOM 2391 N N . ASN A 1 303 ? 34.095 -20.285 -62.270 1.00 83.50 303 ASN A N 1
ATOM 2392 C CA . ASN A 1 303 ? 32.941 -20.191 -63.175 1.00 83.50 303 ASN A CA 1
ATOM 2393 C C . ASN A 1 303 ? 32.419 -18.751 -63.319 1.00 83.50 303 ASN A C 1
ATOM 2395 O O . ASN A 1 303 ? 31.938 -18.370 -64.388 1.00 83.50 303 ASN A O 1
ATOM 2399 N N . TYR A 1 304 ? 32.536 -17.935 -62.267 1.00 88.38 304 TYR A N 1
ATOM 2400 C CA . TYR A 1 304 ? 32.121 -16.537 -62.300 1.00 88.38 304 TYR A CA 1
ATOM 2401 C C . TYR A 1 304 ? 33.195 -15.689 -62.985 1.00 88.38 304 TYR A C 1
ATOM 2403 O O . TYR A 1 304 ? 34.252 -15.432 -62.407 1.00 88.38 304 TYR A O 1
ATOM 2411 N N . GLN A 1 305 ? 32.921 -15.254 -64.219 1.00 87.19 305 GLN A N 1
ATOM 2412 C CA . GLN A 1 305 ? 33.884 -14.549 -65.076 1.00 87.19 305 GLN A CA 1
ATOM 2413 C C . GLN A 1 305 ? 34.593 -13.365 -64.393 1.00 87.19 305 GLN A C 1
ATOM 2415 O O . GLN A 1 305 ? 35.815 -13.287 -64.520 1.00 87.19 305 GLN A O 1
ATOM 2420 N N . PRO A 1 306 ? 33.912 -12.497 -63.612 1.00 87.38 306 PRO A N 1
ATOM 2421 C CA . PRO A 1 306 ? 34.582 -11.394 -62.915 1.00 87.38 306 PRO A CA 1
ATOM 2422 C C . PRO A 1 306 ? 35.646 -11.831 -61.900 1.00 87.38 306 PRO A C 1
ATOM 2424 O O . PRO A 1 306 ? 36.570 -11.073 -61.628 1.00 87.38 306 PRO A O 1
ATOM 2427 N N . CYS A 1 307 ? 35.554 -13.055 -61.376 1.00 88.19 307 CYS A N 1
ATOM 2428 C CA . CYS A 1 307 ? 36.525 -13.620 -60.439 1.00 88.19 307 CYS A CA 1
ATOM 2429 C C . CYS A 1 307 ? 37.444 -14.674 -61.080 1.00 88.19 307 CYS A C 1
ATOM 2431 O O . CYS A 1 307 ? 38.394 -15.121 -60.445 1.00 88.19 307 CYS A O 1
ATOM 2433 N N . ALA A 1 308 ? 37.198 -15.084 -62.329 1.00 79.81 308 ALA A N 1
ATOM 2434 C CA . ALA A 1 308 ? 37.868 -16.221 -62.967 1.00 79.81 308 ALA A CA 1
ATOM 2435 C C . ALA A 1 308 ? 39.380 -16.024 -63.197 1.00 79.81 308 ALA A C 1
ATOM 2437 O O . ALA A 1 308 ? 40.092 -17.003 -63.403 1.00 79.81 308 ALA A O 1
ATOM 2438 N N . ALA A 1 309 ? 39.867 -14.779 -63.161 1.00 74.31 309 ALA A N 1
ATOM 2439 C CA . ALA A 1 309 ? 41.284 -14.439 -63.306 1.00 74.31 309 ALA A CA 1
ATOM 2440 C C . ALA A 1 309 ? 42.099 -14.580 -62.002 1.00 74.31 309 ALA A C 1
ATOM 2442 O O . ALA A 1 309 ? 43.319 -14.415 -62.029 1.00 74.31 309 ALA A O 1
ATOM 2443 N N . ASN A 1 310 ? 41.444 -14.872 -60.875 1.00 74.56 310 ASN A N 1
ATOM 2444 C CA . ASN A 1 310 ? 42.107 -15.061 -59.588 1.00 74.56 310 ASN A CA 1
ATOM 2445 C C . ASN A 1 310 ? 42.832 -16.415 -59.561 1.00 74.56 310 ASN A C 1
ATOM 2447 O O . ASN A 1 310 ? 42.285 -17.434 -59.979 1.00 74.56 310 ASN A O 1
ATOM 2451 N N . GLY A 1 311 ? 44.097 -16.411 -59.139 1.00 74.31 311 GLY A N 1
ATOM 2452 C CA . GLY A 1 311 ? 45.043 -17.488 -59.418 1.00 74.31 311 GLY A CA 1
ATOM 2453 C C . GLY A 1 311 ? 44.856 -18.730 -58.553 1.00 74.31 311 GLY A C 1
ATOM 2454 O O . GLY A 1 311 ? 45.118 -19.839 -59.026 1.00 74.31 311 GLY A O 1
ATOM 2455 N N . THR A 1 312 ? 44.415 -18.561 -57.306 1.00 87.88 312 THR A N 1
ATOM 2456 C CA . THR A 1 312 ? 44.160 -19.655 -56.354 1.00 87.88 312 THR A CA 1
ATOM 2457 C C . THR A 1 312 ? 42.683 -19.745 -55.971 1.00 87.88 312 THR A C 1
ATOM 2459 O O . THR A 1 312 ? 41.932 -18.776 -56.107 1.00 87.88 312 THR A O 1
ATOM 2462 N N . ARG A 1 313 ? 42.253 -20.909 -55.471 1.00 86.88 313 ARG A N 1
ATOM 2463 C CA . ARG A 1 313 ? 40.894 -21.120 -54.952 1.00 86.88 313 ARG A CA 1
ATOM 2464 C C . ARG A 1 313 ? 40.528 -20.091 -53.882 1.00 86.88 313 ARG A C 1
ATOM 2466 O O . ARG A 1 313 ? 39.488 -19.456 -54.004 1.00 86.88 313 ARG A O 1
ATOM 2473 N N . ALA A 1 314 ? 41.426 -19.837 -52.930 1.00 87.38 314 ALA A N 1
ATOM 2474 C CA . ALA A 1 314 ? 41.213 -18.843 -51.880 1.00 87.38 314 ALA A CA 1
ATOM 2475 C C . ALA A 1 314 ? 40.924 -17.438 -52.438 1.00 87.38 314 ALA A C 1
ATOM 2477 O O . ALA A 1 314 ? 40.022 -16.744 -51.969 1.00 87.38 314 ALA A O 1
ATOM 2478 N N . GLU A 1 315 ? 41.677 -17.008 -53.456 1.00 89.31 315 GLU A N 1
ATOM 2479 C CA . GLU A 1 315 ? 41.484 -15.704 -54.101 1.00 89.31 315 GLU A CA 1
ATOM 2480 C C . GLU A 1 315 ? 40.168 -15.653 -54.889 1.00 89.31 315 GLU A C 1
ATOM 2482 O O . GLU A 1 315 ? 39.457 -14.644 -54.860 1.00 89.31 315 GLU A O 1
ATOM 2487 N N . TYR A 1 316 ? 39.820 -16.745 -55.575 1.00 90.00 316 TYR A N 1
ATOM 2488 C CA . TYR A 1 316 ? 38.541 -16.867 -56.266 1.00 90.00 316 TYR A CA 1
ATOM 2489 C C . TYR A 1 316 ? 37.363 -16.780 -55.289 1.00 90.00 316 TYR A C 1
ATOM 2491 O O . TYR A 1 316 ? 36.449 -15.986 -55.508 1.00 90.00 316 TYR A O 1
ATOM 2499 N N . ASP A 1 317 ? 37.407 -17.524 -54.186 1.00 89.31 317 ASP A N 1
ATOM 2500 C CA . ASP A 1 317 ? 36.342 -17.574 -53.185 1.00 89.31 317 ASP A CA 1
ATOM 2501 C C . ASP A 1 317 ? 36.233 -16.273 -52.378 1.00 89.31 317 ASP A C 1
ATOM 2503 O O . ASP A 1 317 ? 35.129 -15.821 -52.052 1.00 89.31 317 ASP A O 1
ATOM 2507 N N . MET A 1 318 ? 37.355 -15.591 -52.125 1.00 91.38 318 MET A N 1
ATOM 2508 C CA . MET A 1 318 ? 37.363 -14.230 -51.580 1.00 91.38 318 MET A CA 1
ATOM 2509 C C . MET A 1 318 ? 36.648 -13.244 -52.513 1.00 91.38 318 MET A C 1
ATOM 2511 O O . MET A 1 318 ? 35.807 -12.457 -52.072 1.00 91.38 318 MET A O 1
ATOM 2515 N N . CYS A 1 319 ? 36.929 -13.308 -53.813 1.00 92.12 319 CYS A N 1
ATOM 2516 C CA . CYS A 1 319 ? 36.258 -12.467 -54.798 1.00 92.12 319 CYS A CA 1
ATOM 2517 C C . CYS A 1 319 ? 34.765 -12.802 -54.910 1.00 92.12 319 CYS A C 1
ATOM 2519 O O . CYS A 1 319 ? 33.924 -11.911 -54.807 1.00 92.12 319 CYS A O 1
ATOM 2521 N N . LEU A 1 320 ? 34.414 -14.085 -55.035 1.00 90.94 320 LEU A N 1
ATOM 2522 C CA . LEU A 1 320 ? 33.028 -14.518 -55.198 1.00 90.94 320 LEU A CA 1
ATOM 2523 C C . LEU A 1 320 ? 32.175 -14.170 -53.971 1.00 90.94 320 LEU A C 1
ATOM 2525 O O . LEU A 1 320 ? 31.042 -13.712 -54.110 1.00 90.94 320 LEU A O 1
ATOM 2529 N N . SER A 1 321 ? 32.715 -14.352 -52.765 1.00 92.19 321 SER A N 1
ATOM 2530 C CA . SER A 1 321 ? 32.028 -13.962 -51.530 1.00 92.19 321 SER A CA 1
ATOM 2531 C C . SER A 1 321 ? 31.866 -12.442 -51.400 1.00 92.19 321 SER A C 1
ATOM 2533 O O . SER A 1 321 ? 30.824 -11.991 -50.924 1.00 92.19 321 SER A O 1
ATOM 2535 N N . THR A 1 322 ? 32.832 -11.650 -51.881 1.00 93.50 322 THR A N 1
ATOM 2536 C CA . THR A 1 322 ? 32.713 -10.182 -51.960 1.00 93.50 322 THR A CA 1
ATOM 2537 C C . THR A 1 322 ? 31.587 -9.770 -52.902 1.00 93.50 322 THR A C 1
ATOM 2539 O O . THR A 1 322 ? 30.718 -8.992 -52.519 1.00 93.50 322 THR A O 1
ATOM 2542 N N . GLU A 1 323 ? 31.554 -10.334 -54.107 1.00 93.44 323 GLU A N 1
ATOM 2543 C CA . GLU A 1 323 ? 30.554 -10.002 -55.127 1.00 93.44 323 GLU A CA 1
ATOM 2544 C C . GLU A 1 323 ? 29.136 -10.411 -54.697 1.00 93.44 323 GLU A C 1
ATOM 2546 O O . GLU A 1 323 ? 28.176 -9.668 -54.897 1.00 93.44 323 GLU A O 1
ATOM 2551 N N . ARG A 1 324 ? 28.999 -11.541 -53.995 1.00 92.62 324 ARG A N 1
ATOM 2552 C CA . ARG A 1 324 ? 27.731 -11.962 -53.379 1.00 92.62 324 ARG A CA 1
ATOM 2553 C C . ARG A 1 324 ? 27.271 -11.020 -52.268 1.00 92.62 324 ARG A C 1
ATOM 2555 O O . ARG A 1 324 ? 26.098 -10.657 -52.224 1.00 92.62 324 ARG A O 1
ATOM 2562 N N . ALA A 1 325 ? 28.175 -10.607 -51.379 1.00 92.88 325 ALA A N 1
ATOM 2563 C CA . ALA A 1 325 ? 27.853 -9.639 -50.331 1.00 92.88 325 ALA A CA 1
ATOM 2564 C C . ALA A 1 325 ? 27.431 -8.288 -50.924 1.00 92.88 325 ALA A C 1
ATOM 2566 O O . ALA A 1 325 ? 26.489 -7.662 -50.436 1.00 92.88 325 ALA A O 1
ATOM 2567 N N . LYS A 1 326 ? 28.106 -7.865 -51.997 1.00 94.19 326 LYS A N 1
ATOM 2568 C CA . LYS A 1 326 ? 27.804 -6.640 -52.734 1.00 94.19 326 LYS A CA 1
ATOM 2569 C C . LYS A 1 326 ? 26.405 -6.674 -53.340 1.00 94.19 326 LYS A C 1
ATOM 2571 O O . LYS A 1 326 ? 25.653 -5.732 -53.119 1.00 94.19 326 LYS A O 1
ATOM 2576 N N . ALA A 1 327 ? 26.022 -7.773 -53.992 1.00 92.81 327 ALA A N 1
ATOM 2577 C CA . ALA A 1 327 ? 24.679 -7.929 -54.553 1.00 92.81 327 ALA A CA 1
ATOM 2578 C C . ALA A 1 327 ? 23.575 -7.747 -53.489 1.00 92.81 327 ALA A C 1
ATOM 2580 O O . ALA A 1 327 ? 22.603 -7.031 -53.714 1.00 92.81 327 ALA A O 1
ATOM 2581 N N . ILE A 1 328 ? 23.743 -8.326 -52.293 1.00 92.69 328 ILE A N 1
ATOM 2582 C CA . ILE A 1 328 ? 22.785 -8.136 -51.189 1.00 92.69 328 ILE A CA 1
ATOM 2583 C C . ILE A 1 328 ? 22.788 -6.692 -50.674 1.00 92.69 328 ILE A C 1
ATOM 2585 O O . ILE A 1 328 ? 21.720 -6.119 -50.460 1.00 92.69 328 ILE A O 1
ATOM 2589 N N . ALA A 1 329 ? 23.964 -6.093 -50.470 1.00 92.25 329 ALA A N 1
ATOM 2590 C CA . ALA A 1 329 ? 24.071 -4.713 -49.999 1.00 92.25 329 ALA A CA 1
ATOM 2591 C C . ALA A 1 329 ? 23.419 -3.722 -50.980 1.00 92.25 329 ALA A C 1
ATOM 2593 O O . ALA A 1 329 ? 22.740 -2.790 -50.554 1.00 92.25 329 ALA A O 1
ATOM 2594 N N . GLU A 1 330 ? 23.556 -3.950 -52.289 1.00 94.69 330 GLU A N 1
ATOM 2595 C CA . GLU A 1 330 ? 22.883 -3.165 -53.328 1.00 94.69 330 GLU A CA 1
ATOM 2596 C C . GLU A 1 330 ? 21.357 -3.285 -53.237 1.00 94.69 330 GLU A C 1
ATOM 2598 O O . GLU A 1 330 ? 20.675 -2.259 -53.237 1.00 94.69 330 GLU A O 1
ATOM 2603 N N . ILE A 1 331 ? 20.816 -4.498 -53.069 1.00 93.62 331 ILE A N 1
ATOM 2604 C CA . ILE A 1 331 ? 19.369 -4.709 -52.884 1.00 93.62 331 ILE A CA 1
ATOM 2605 C C . ILE A 1 331 ? 18.860 -3.971 -51.636 1.00 93.62 331 ILE A C 1
ATOM 2607 O O . ILE A 1 331 ? 17.807 -3.328 -51.684 1.00 93.62 331 ILE A O 1
ATOM 2611 N N . LEU A 1 332 ? 19.601 -4.027 -50.522 1.00 93.12 332 LEU A N 1
ATOM 2612 C CA . LEU A 1 332 ? 19.241 -3.330 -49.282 1.00 93.12 332 LEU A CA 1
ATOM 2613 C C . LEU A 1 332 ? 19.258 -1.808 -49.460 1.00 93.12 332 LEU A C 1
ATOM 2615 O O . LEU A 1 332 ? 18.287 -1.146 -49.099 1.00 93.12 332 LEU A O 1
ATOM 2619 N N . ASN A 1 333 ? 20.313 -1.262 -50.070 1.00 94.75 333 ASN A N 1
ATOM 2620 C CA . ASN A 1 333 ? 20.439 0.174 -50.328 1.00 94.75 333 ASN A CA 1
ATOM 2621 C C . ASN A 1 333 ? 19.369 0.693 -51.305 1.00 94.75 333 ASN A C 1
ATOM 2623 O O . ASN A 1 333 ? 18.886 1.809 -51.141 1.00 94.75 333 ASN A O 1
ATOM 2627 N N . GLN A 1 334 ? 18.955 -0.111 -52.290 1.00 95.50 334 GLN A N 1
ATOM 2628 C CA . GLN A 1 334 ? 17.836 0.229 -53.179 1.00 95.50 334 GLN A CA 1
ATOM 2629 C C . GLN A 1 334 ? 16.480 0.169 -52.462 1.00 95.50 334 GLN A C 1
ATOM 2631 O O . GLN A 1 334 ? 15.595 0.977 -52.739 1.00 95.50 334 GLN A O 1
ATOM 2636 N N . SER A 1 335 ? 16.306 -0.784 -51.544 1.00 93.31 335 SER A N 1
ATOM 2637 C CA . SER A 1 335 ? 15.040 -1.002 -50.829 1.00 93.31 335 SER A CA 1
ATOM 2638 C C . SER A 1 335 ? 14.818 -0.033 -49.657 1.00 93.31 335 SER A C 1
ATOM 2640 O O . SER A 1 335 ? 13.668 0.144 -49.231 1.00 93.31 335 SER A O 1
ATOM 2642 N N . LEU A 1 336 ? 15.902 0.572 -49.154 1.00 92.50 336 LEU A N 1
ATOM 2643 C CA . LEU A 1 336 ? 15.964 1.529 -48.040 1.00 92.50 336 LEU A CA 1
ATOM 2644 C C . LEU A 1 336 ? 16.731 2.807 -48.459 1.00 92.50 336 LEU A C 1
ATOM 2646 O O . LEU A 1 336 ? 17.802 3.090 -47.909 1.00 92.50 336 LEU A O 1
ATOM 2650 N N . PRO A 1 337 ? 16.232 3.585 -49.441 1.00 92.56 337 PRO A N 1
ATOM 2651 C CA . PRO A 1 337 ? 16.929 4.766 -49.964 1.00 92.56 337 PRO A CA 1
ATOM 2652 C C . PRO A 1 337 ? 17.204 5.842 -48.900 1.00 92.56 337 PRO A C 1
ATOM 2654 O O . PRO A 1 337 ? 18.191 6.569 -48.990 1.00 92.56 337 PRO A O 1
ATOM 2657 N N . GLU A 1 338 ? 16.384 5.922 -47.851 1.00 87.75 338 GLU A N 1
ATOM 2658 C CA . GLU A 1 338 ? 16.566 6.819 -46.707 1.00 87.75 338 GLU A CA 1
ATOM 2659 C C . GLU A 1 338 ? 17.881 6.572 -45.940 1.00 87.75 338 GLU A C 1
ATOM 2661 O O . GLU A 1 338 ? 18.427 7.483 -45.300 1.00 87.75 338 GLU A O 1
ATOM 2666 N N . MET A 1 339 ? 18.437 5.362 -46.059 1.00 86.06 339 MET A N 1
ATOM 2667 C CA . MET A 1 339 ? 19.714 4.973 -45.466 1.00 86.06 339 MET A CA 1
ATOM 2668 C C . MET A 1 339 ? 20.924 5.432 -46.291 1.00 86.06 339 MET A C 1
ATOM 2670 O O . MET A 1 339 ? 22.043 5.275 -45.816 1.00 86.06 339 MET A O 1
ATOM 2674 N N . ASP A 1 340 ? 20.726 6.056 -47.458 1.00 88.50 340 ASP A N 1
ATOM 2675 C CA . ASP A 1 340 ? 21.761 6.747 -48.249 1.00 88.50 340 ASP A CA 1
ATOM 2676 C C . ASP A 1 340 ? 23.054 5.930 -48.441 1.00 88.50 340 ASP A C 1
ATOM 2678 O O . ASP A 1 340 ? 24.162 6.386 -48.164 1.00 88.50 340 ASP A O 1
ATOM 2682 N N . GLY A 1 341 ? 22.910 4.663 -48.839 1.00 88.56 341 GLY A N 1
ATOM 2683 C CA . GLY A 1 341 ? 24.060 3.791 -49.092 1.00 88.56 341 GLY A CA 1
ATOM 2684 C C . GLY A 1 341 ? 24.767 3.256 -47.839 1.00 88.56 341 GLY A C 1
ATOM 2685 O O . GLY A 1 341 ? 25.902 2.791 -47.944 1.00 88.56 341 GLY A O 1
ATOM 2686 N N . ALA A 1 342 ? 24.144 3.314 -46.655 1.00 87.44 342 ALA A N 1
ATOM 2687 C CA . ALA A 1 342 ? 24.770 2.885 -45.399 1.00 87.44 342 ALA A CA 1
ATOM 2688 C C . ALA A 1 342 ? 25.208 1.412 -45.376 1.00 87.44 342 ALA A C 1
ATOM 2690 O O . ALA A 1 342 ? 26.150 1.079 -44.654 1.00 87.44 342 ALA A O 1
ATOM 2691 N N . PHE A 1 343 ? 24.548 0.527 -46.134 1.00 91.44 343 PHE A N 1
ATOM 2692 C CA . PHE A 1 343 ? 24.884 -0.895 -46.137 1.00 91.44 343 PHE A CA 1
ATOM 2693 C C . PHE A 1 343 ? 26.147 -1.150 -46.959 1.00 91.44 343 PHE A C 1
ATOM 2695 O O . PHE A 1 343 ? 26.157 -1.009 -48.182 1.00 91.44 343 PHE A O 1
ATOM 2702 N N . GLN A 1 344 ? 27.208 -1.551 -46.265 1.00 92.75 344 GLN A N 1
ATOM 2703 C CA . GLN A 1 344 ? 28.491 -1.933 -46.842 1.00 92.75 344 GLN A CA 1
ATOM 2704 C C . GLN A 1 344 ? 28.517 -3.429 -47.165 1.00 92.75 344 GLN A C 1
ATOM 2706 O O . GLN A 1 344 ? 27.713 -4.211 -46.656 1.00 92.75 344 GLN A O 1
ATOM 2711 N N . SER A 1 345 ? 29.479 -3.850 -47.981 1.00 92.25 345 SER A N 1
ATOM 2712 C CA . SER A 1 345 ? 29.711 -5.264 -48.284 1.00 92.25 345 SER A CA 1
ATOM 2713 C C . SER A 1 345 ? 31.158 -5.650 -48.016 1.00 92.25 345 SER A C 1
ATOM 2715 O O . SER A 1 345 ? 32.080 -4.861 -48.229 1.00 92.25 345 SER A O 1
ATOM 2717 N N . LYS A 1 346 ? 31.359 -6.874 -47.525 1.00 91.88 346 LYS A N 1
ATOM 2718 C CA . LYS A 1 346 ? 32.686 -7.441 -47.298 1.00 91.88 346 LYS A CA 1
ATOM 2719 C C . LYS A 1 346 ? 32.679 -8.944 -47.553 1.00 91.88 346 LYS A C 1
ATOM 2721 O O . LYS A 1 346 ? 31.954 -9.687 -46.893 1.00 91.88 346 LYS A O 1
ATOM 2726 N N . GLY A 1 347 ? 33.517 -9.395 -48.483 1.00 89.19 347 GLY A N 1
ATOM 2727 C CA . GLY A 1 347 ? 33.827 -10.813 -48.620 1.00 89.19 347 GLY A CA 1
ATOM 2728 C C . GLY A 1 347 ? 34.762 -11.273 -47.511 1.00 89.19 347 GLY A C 1
ATOM 2729 O O . GLY A 1 347 ? 35.677 -10.555 -47.102 1.00 89.19 347 GLY A O 1
ATOM 2730 N N . MET A 1 348 ? 34.499 -12.472 -47.013 1.00 90.81 348 MET A N 1
ATOM 2731 C CA . MET A 1 348 ? 35.298 -13.142 -45.993 1.00 90.81 348 MET A CA 1
ATOM 2732 C C . MET A 1 348 ? 36.046 -14.351 -46.564 1.00 90.81 348 MET A C 1
ATOM 2734 O O . MET A 1 348 ? 36.885 -14.912 -45.866 1.00 90.81 348 MET A O 1
ATOM 2738 N N . GLY A 1 349 ? 35.782 -14.717 -47.825 1.00 87.00 349 GLY A N 1
ATOM 2739 C CA . GLY A 1 349 ? 36.377 -15.874 -48.485 1.00 87.00 349 GLY A CA 1
ATOM 2740 C C . GLY A 1 349 ? 36.024 -17.185 -47.800 1.00 87.00 349 GLY A C 1
ATOM 2741 O O . GLY A 1 349 ? 34.976 -17.313 -47.159 1.00 87.00 349 GLY A O 1
ATOM 2742 N N . GLU A 1 350 ? 36.908 -18.163 -47.962 1.00 83.62 350 GLU A N 1
ATOM 2743 C CA . GLU A 1 350 ? 36.846 -19.415 -47.220 1.00 83.62 350 GLU A CA 1
ATOM 2744 C C . GLU A 1 350 ? 37.124 -19.149 -45.735 1.00 83.62 350 GLU A C 1
ATOM 2746 O O . GLU A 1 350 ? 38.119 -18.519 -45.372 1.00 83.62 350 GLU A O 1
ATOM 2751 N N . THR A 1 351 ? 36.280 -19.670 -44.850 1.00 68.38 351 THR A N 1
ATOM 2752 C CA . THR A 1 351 ? 36.539 -19.618 -43.407 1.00 68.38 351 THR A CA 1
ATOM 2753 C C . THR A 1 351 ? 36.832 -21.009 -4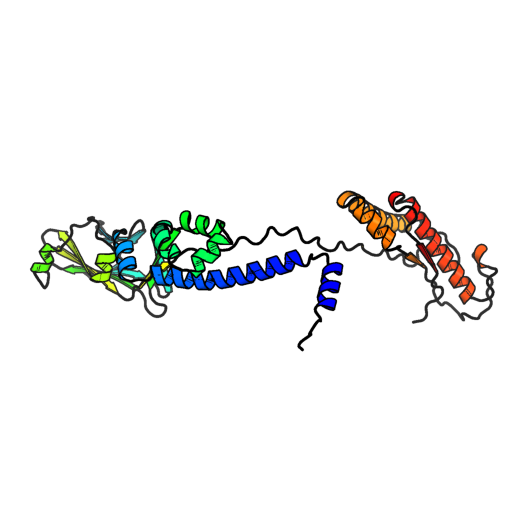2.861 1.00 68.38 351 THR A C 1
ATOM 2755 O O . THR A 1 351 ? 35.940 -21.851 -42.815 1.00 68.38 351 THR A O 1
ATOM 2758 N N . THR A 1 352 ? 38.063 -21.236 -42.385 1.00 54.75 352 THR A N 1
ATOM 2759 C CA . THR A 1 352 ? 38.393 -22.324 -41.444 1.00 54.75 352 THR A CA 1
ATOM 2760 C C . THR A 1 352 ? 38.556 -21.786 -40.033 1.00 54.75 352 THR A C 1
ATOM 2762 O O . THR A 1 352 ? 39.625 -21.277 -39.684 1.00 54.75 352 THR A O 1
ATOM 2765 N N . LYS A 1 353 ? 37.506 -21.939 -39.227 1.00 42.72 353 LYS A N 1
ATOM 2766 C CA . LYS A 1 353 ? 37.533 -22.477 -37.859 1.00 42.72 353 LYS A CA 1
ATOM 2767 C C . LYS A 1 353 ? 36.126 -22.509 -37.290 1.00 42.72 353 LYS A C 1
ATOM 2769 O O . LYS A 1 353 ? 35.485 -21.437 -37.291 1.00 42.72 353 LYS A O 1
#

pLDDT: mean 81.56, std 14.77, range [20.19, 97.81]

Radius of gyration: 40.82 Å; chains: 1; bounding box: 82×50×110 Å

Sequence (353 aa):
MKIIVSENQFEKIMVTEGLSHDVLIEQIAVANDQNALIVNQQKINQLLSDPKKEKALLDGINIQLHRTPETFVLQIGQKKFPMKKMVQGIYAVIIPAGEGFSAATIPLASFAAEIEKIPEYKAMVEKHPEIQSQIQAGKAFSQLYADKVHQGYFKLTIVTELEDRKEEKLAVDVKQPYPLGEFFANNKVIFRLTPEFYGILESGSLMADIIAPRISVKPPKQQAMTAPVNVETIALADVFEFGGVNFKDEARTNQRIQEFVQQMKGYVDMYGTPFIEHIKRQNPTVYGYASMDGDPNQKIQGNYQPCAANGTRAEYDMCLSTERAKAIAEILNQSLPEMDGAFQSKGMGETTK

Secondary structure (DSSP, 8-state):
------HHHHHHHHHHTT--HHHHHHHHHHHHHHHHHHHHHHHHHHHHT-HHHHHHHHHTSEEEEEE-SS-EEEEETTEEEEPEEEETTEEEEEE-TT-EEEEEEEEGGGGHHHHTTSHHHHHHHHH-THHHHHHHH-EEEEEEEE-SSS-EEEEEEEESS-SSGGGGGGPEETT--EEHHHHHHHTEEEEEEETTEEEEEEEESEEEEEEPPPP-PPPP----------PPPP---S-BPTTSSSBSSHHHHHHHHHHHHHHHHHHHHHH-HHHHHHHHHH--EEEEEE---S-TTS----SSGGGTT-SSHHHHHHHHHHHHHHHHHHHHHHH-GGGTT--EEEEEEE---